Protein AF-A0A834X950-F1 (afdb_monomer_lite)

Organism: NCBI:txid362788

pLDDT: mean 81.48, std 16.52, range [38.91, 96.5]

InterPro domains:
  IPR009617 Seipin [PF06775] (4-156)
  IPR009617 Seipin [PTHR21212] (3-193)

Sequence (195 aa):
MGERIVPARHKVQVTVSLLVPESEYNRNLGIFQVRVDFLSTNGKTIARFSQPYMLRFRSEPIRLALTFLKLAPVITGYISETQTLNVKMRGFIEKENVPTSCLRVTLEQRAEYRSGAGIPEVYDAYLVLESELPFLKRIIWQWKMSIFVWITMVAFIFEVIFVLLCCRPIILPRIRRRGASVNSATTQNNLQAPS

Foldseek 3Di:
DDDFPDDAQFWKKKKKKFKAAPDPQLQPLAKWKKKKFFAFPVRDTPDIDIDIDHDDDDDPVRVVVVCVVCVVCVVVVNDGRIDIDIDMDTDDHHHPPTGGDDMDIDIGADPPDDPPGSGGHTPDMDMDMDGDDPPVVVVCVVCVVVVVVVVVVVVVVVVVVVCCVVCVVPPDDPPPPDDDPDDDDDDDDDDDDDD

Secondary structure (DSSP, 8-state):
----SS-TT-EEEEEEEEEEE--HHHHHT-EEEEEEEEEETTS-EEEEEEEEEE-----HHHHHHHHHHHHHHHHTTS--SEEEEEEEEEEEE--TTS-EEEEEEEEE--TTS-TT-S----SEEEEEEEEEPPHHHHHHHHTHHHHHHHHHHHHHHHHHHHHHHHHHHHHS-----------------------

Radius of gyration: 41.18 Å; chains: 1; bounding box: 102×76×121 Å

Structure (mmCIF, N/CA/C/O backbone):
data_AF-A0A834X950-F1
#
_entry.id   AF-A0A834X950-F1
#
loop_
_atom_site.group_PDB
_atom_site.id
_atom_site.type_symbol
_atom_site.label_atom_id
_atom_site.label_alt_id
_atom_site.label_comp_id
_atom_site.label_asym_id
_atom_site.label_entity_id
_atom_site.label_seq_id
_atom_site.pdbx_PDB_ins_code
_atom_site.Cartn_x
_atom_site.Cartn_y
_atom_site.Cartn_z
_atom_site.occupancy
_atom_site.B_iso_or_equiv
_atom_site.auth_seq_id
_atom_site.auth_comp_id
_atom_site.auth_asym_id
_atom_site.auth_atom_id
_atom_site.pdbx_PDB_model_num
ATOM 1 N N . MET A 1 1 ? 5.897 -24.238 -16.081 1.00 43.03 1 MET A N 1
ATOM 2 C CA . MET A 1 1 ? 6.817 -23.189 -15.592 1.00 43.03 1 MET A CA 1
ATOM 3 C C . MET A 1 1 ? 5.962 -21.993 -15.224 1.00 43.03 1 MET A C 1
ATOM 5 O O . MET A 1 1 ? 5.259 -21.505 -16.095 1.00 43.03 1 MET A O 1
ATOM 9 N N . GLY A 1 2 ? 5.909 -21.625 -13.943 1.00 56.66 2 GLY A N 1
ATOM 10 C CA . GLY A 1 2 ? 5.045 -20.539 -13.472 1.00 56.66 2 GLY A CA 1
ATOM 11 C C . GLY A 1 2 ? 5.523 -19.184 -13.986 1.00 56.66 2 GLY A C 1
ATOM 12 O O . GLY A 1 2 ? 6.725 -18.915 -14.000 1.00 56.66 2 GLY A O 1
ATOM 13 N N . GLU A 1 3 ? 4.582 -18.360 -14.429 1.00 60.81 3 GLU A N 1
ATOM 14 C CA . GLU A 1 3 ? 4.823 -16.994 -14.879 1.00 60.81 3 GLU A CA 1
ATOM 15 C C . GLU A 1 3 ? 5.431 -16.171 -13.732 1.00 60.81 3 GLU A C 1
ATOM 17 O O . GLU A 1 3 ? 4.906 -16.137 -12.617 1.00 60.81 3 GLU A O 1
ATOM 22 N N . ARG A 1 4 ? 6.597 -15.556 -13.965 1.00 66.94 4 ARG A N 1
ATOM 23 C CA . ARG A 1 4 ? 7.236 -14.698 -12.960 1.00 66.94 4 ARG A CA 1
ATOM 24 C C . ARG A 1 4 ? 6.483 -13.370 -12.912 1.00 66.94 4 ARG A C 1
ATOM 26 O O . ARG A 1 4 ? 6.590 -12.582 -13.843 1.00 66.94 4 ARG A O 1
ATOM 33 N N . ILE A 1 5 ? 5.793 -13.109 -11.801 1.00 69.62 5 ILE A N 1
ATOM 34 C CA . ILE A 1 5 ? 5.052 -11.856 -11.557 1.00 69.62 5 ILE A CA 1
ATOM 35 C C . ILE A 1 5 ? 5.995 -10.636 -11.580 1.00 69.62 5 ILE A C 1
ATOM 37 O O . ILE A 1 5 ? 5.603 -9.545 -11.985 1.00 69.62 5 ILE A O 1
ATOM 41 N N . VAL A 1 6 ? 7.261 -10.824 -11.185 1.00 71.88 6 VAL A N 1
ATOM 42 C CA . VAL A 1 6 ? 8.291 -9.778 -11.173 1.00 71.88 6 VAL A CA 1
ATOM 43 C C . VAL A 1 6 ? 9.435 -10.139 -12.127 1.00 71.88 6 VAL A C 1
ATOM 45 O O . VAL A 1 6 ? 10.072 -11.186 -11.956 1.00 71.88 6 VAL A O 1
ATOM 48 N N . PRO A 1 7 ? 9.762 -9.276 -13.106 1.00 73.12 7 PRO A N 1
ATOM 49 C CA . PRO A 1 7 ? 10.936 -9.457 -13.950 1.00 73.12 7 PRO A CA 1
ATOM 50 C C . PRO A 1 7 ? 12.238 -9.375 -13.143 1.00 73.12 7 PRO A C 1
ATOM 52 O O . PRO A 1 7 ? 12.415 -8.497 -12.296 1.00 73.12 7 PRO A O 1
ATOM 55 N N . ALA A 1 8 ? 13.199 -10.247 -13.453 1.00 75.12 8 ALA A N 1
ATOM 56 C CA . ALA A 1 8 ? 14.505 -10.234 -12.797 1.00 75.12 8 ALA A CA 1
ATOM 57 C C . ALA A 1 8 ? 15.222 -8.879 -12.977 1.00 75.12 8 ALA A C 1
ATOM 59 O O . ALA A 1 8 ? 15.073 -8.212 -14.008 1.00 75.12 8 ALA A O 1
ATOM 60 N N . ARG A 1 9 ? 16.023 -8.479 -11.975 1.00 76.06 9 ARG A N 1
ATOM 61 C CA . ARG A 1 9 ? 16.858 -7.257 -11.968 1.00 76.06 9 ARG A CA 1
ATOM 62 C C . ARG A 1 9 ? 16.080 -5.940 -12.052 1.00 76.06 9 ARG A C 1
ATOM 64 O O . ARG A 1 9 ? 16.684 -4.887 -12.246 1.00 76.06 9 ARG A O 1
ATOM 71 N N . HIS A 1 10 ? 14.760 -5.978 -11.894 1.00 77.69 10 HIS A N 1
ATOM 72 C CA . HIS A 1 10 ? 13.956 -4.770 -11.785 1.00 77.69 10 HIS A CA 1
ATOM 73 C C . HIS A 1 10 ? 13.867 -4.332 -10.327 1.00 77.69 10 HIS A C 1
ATOM 75 O O . HIS A 1 10 ? 13.831 -5.146 -9.400 1.00 77.69 10 HIS A O 1
ATOM 81 N N . LYS A 1 11 ? 13.860 -3.013 -10.137 1.00 84.44 11 LYS A N 1
ATOM 82 C CA . LYS A 1 11 ? 13.575 -2.420 -8.840 1.00 84.44 11 LYS A CA 1
ATOM 83 C C . LYS A 1 11 ? 12.068 -2.433 -8.648 1.00 84.44 11 LYS A C 1
ATOM 85 O O . LYS A 1 11 ? 11.322 -2.079 -9.554 1.00 84.44 11 LYS A O 1
ATOM 90 N N . VAL A 1 12 ? 11.631 -2.853 -7.477 1.00 86.44 12 VAL A N 1
ATOM 91 C CA . VAL A 1 12 ? 10.221 -3.016 -7.154 1.00 86.44 12 VAL A CA 1
ATOM 92 C C . VAL A 1 12 ? 9.868 -2.098 -5.996 1.00 86.44 12 VAL A C 1
ATOM 94 O O . VAL A 1 12 ? 10.632 -1.933 -5.037 1.00 86.44 12 VAL A O 1
ATOM 97 N N . GLN A 1 13 ? 8.702 -1.480 -6.112 1.00 89.50 13 GLN A N 1
ATOM 98 C CA . GLN A 1 13 ? 8.048 -0.715 -5.072 1.00 89.50 13 GLN A CA 1
ATOM 99 C C . GLN A 1 13 ? 6.797 -1.476 -4.632 1.00 89.50 13 GLN A C 1
ATOM 101 O O . GLN A 1 13 ? 5.981 -1.884 -5.455 1.00 89.50 13 GLN A O 1
ATOM 106 N N . VAL A 1 14 ? 6.643 -1.650 -3.322 1.00 91.62 14 VAL A N 1
ATOM 107 C CA . VAL A 1 14 ? 5.444 -2.240 -2.719 1.00 91.62 14 VAL A CA 1
ATOM 108 C C . VAL A 1 14 ? 4.663 -1.137 -2.036 1.00 91.62 14 VAL A C 1
ATOM 110 O O . VAL A 1 14 ? 5.227 -0.354 -1.271 1.00 91.62 14 VAL A O 1
ATOM 113 N N . THR A 1 15 ? 3.361 -1.091 -2.279 1.00 94.75 15 THR A N 1
ATOM 114 C CA . THR A 1 15 ? 2.439 -0.250 -1.520 1.00 94.75 15 THR A CA 1
ATOM 115 C C . THR A 1 15 ? 1.432 -1.143 -0.814 1.00 94.75 15 THR A C 1
ATOM 117 O O . THR A 1 15 ? 0.707 -1.887 -1.466 1.00 94.75 15 THR A O 1
ATOM 120 N N . VAL A 1 16 ? 1.399 -1.077 0.515 1.00 95.62 16 VAL A N 1
ATOM 121 C CA . VAL A 1 16 ? 0.371 -1.728 1.334 1.00 95.62 16 VAL A CA 1
ATOM 122 C C . VAL A 1 16 ? -0.695 -0.689 1.655 1.00 95.62 16 VAL A C 1
ATOM 124 O O . VAL A 1 16 ? -0.392 0.335 2.269 1.00 95.62 16 VAL A O 1
ATOM 127 N N . SER A 1 17 ? -1.925 -0.945 1.232 1.00 96.50 17 SER A N 1
ATOM 128 C CA . SER A 1 17 ? -3.084 -0.084 1.439 1.00 96.50 17 SER A CA 1
ATOM 129 C C . SER A 1 17 ? -4.034 -0.752 2.424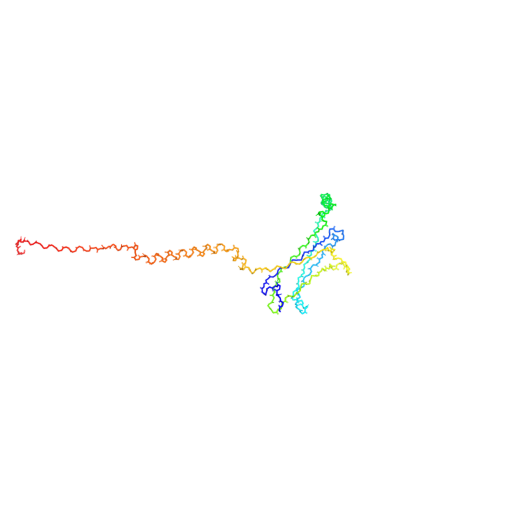 1.00 96.50 17 SER A C 1
ATOM 131 O O . SER A 1 17 ? -4.611 -1.786 2.111 1.00 96.50 17 SER A O 1
ATOM 133 N N . LEU A 1 18 ? -4.198 -0.174 3.610 1.00 95.69 18 LEU A N 1
ATOM 134 C CA . LEU A 1 18 ? -5.090 -0.685 4.653 1.00 95.69 18 LEU A CA 1
ATOM 135 C C . LEU A 1 18 ? -6.315 0.221 4.749 1.00 95.69 18 LEU A C 1
ATOM 137 O O . LEU A 1 18 ? -6.176 1.422 4.983 1.00 95.69 18 LEU A O 1
ATOM 141 N N . LEU A 1 19 ? -7.505 -0.339 4.573 1.00 95.94 19 LEU A N 1
ATOM 142 C CA . LEU A 1 19 ? -8.768 0.337 4.829 1.00 95.94 19 LEU A CA 1
ATOM 143 C C . LEU A 1 19 ? -9.153 0.101 6.289 1.00 95.94 19 LEU A C 1
ATOM 145 O O . LEU A 1 19 ? -9.492 -1.016 6.673 1.00 95.94 19 LEU A O 1
ATOM 149 N N . VAL A 1 20 ? -9.098 1.150 7.101 1.00 95.56 20 VAL A N 1
ATOM 150 C CA . VAL A 1 20 ? -9.377 1.086 8.539 1.00 95.56 20 VAL A CA 1
ATOM 151 C C . VAL A 1 20 ? -10.618 1.913 8.882 1.00 95.56 20 VAL A C 1
ATOM 153 O O . VAL A 1 20 ? -10.791 2.999 8.320 1.00 95.56 20 VAL A O 1
ATOM 156 N N . PRO A 1 21 ? -11.497 1.458 9.789 1.00 94.62 21 PRO A N 1
ATOM 157 C CA . PRO A 1 21 ? -12.537 2.314 10.338 1.00 94.62 21 PRO A CA 1
ATOM 158 C C . PRO A 1 21 ? -11.934 3.439 11.174 1.00 94.62 21 PRO A C 1
ATOM 160 O O . PRO A 1 21 ? -10.935 3.251 11.876 1.00 94.62 21 PRO A O 1
ATOM 163 N N . GLU A 1 22 ? -12.587 4.600 11.169 1.00 91.25 22 GLU A N 1
ATOM 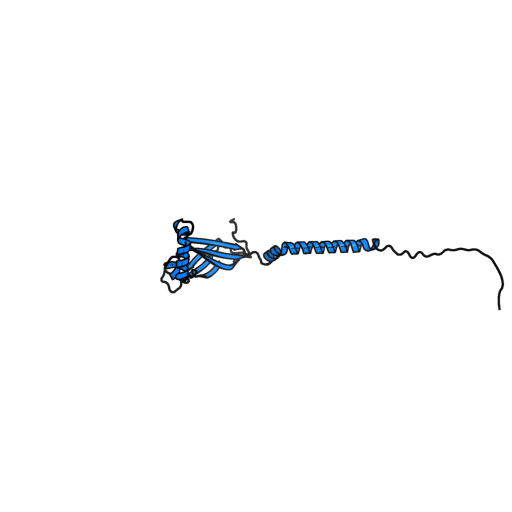164 C CA . GLU A 1 22 ? -12.305 5.664 12.133 1.00 91.25 22 GLU A CA 1
ATOM 165 C C . GLU A 1 22 ? -12.953 5.336 13.500 1.00 91.25 22 GLU A C 1
ATOM 167 O O . GLU A 1 22 ? -13.696 6.155 14.031 1.00 91.25 22 GLU A O 1
ATOM 172 N N . SER A 1 23 ? -12.695 4.156 14.080 1.00 91.44 23 SER A N 1
ATOM 173 C CA . SER A 1 23 ? -13.206 3.736 15.401 1.00 91.44 23 SER A CA 1
ATOM 174 C C . SER A 1 23 ? -12.441 4.396 16.557 1.00 91.44 23 SER A C 1
ATOM 176 O O . SER A 1 23 ? -11.306 4.846 16.391 1.00 91.44 23 SER A O 1
ATOM 178 N N . GLU A 1 24 ? -13.039 4.467 17.752 1.00 90.94 24 GLU A N 1
ATOM 179 C CA . GLU A 1 24 ? -12.359 5.000 18.945 1.00 90.94 24 GLU A CA 1
ATOM 180 C C . GLU A 1 24 ? -11.088 4.205 19.280 1.00 90.94 24 GLU A C 1
ATOM 182 O O . GLU A 1 24 ? -10.042 4.792 19.558 1.00 90.94 24 GLU A O 1
ATOM 187 N N . TYR A 1 25 ? -11.150 2.878 19.141 1.00 90.88 25 TYR A N 1
ATOM 188 C CA . TYR A 1 25 ? -10.000 1.995 19.307 1.00 90.88 25 TYR A CA 1
ATOM 189 C C . TYR A 1 25 ? -8.857 2.363 18.352 1.00 90.88 25 TYR A C 1
ATOM 191 O O . TYR A 1 25 ? -7.744 2.651 18.793 1.00 90.88 25 TYR A O 1
ATOM 199 N N . ASN A 1 26 ? -9.142 2.446 17.049 1.00 91.62 26 ASN A N 1
ATOM 200 C CA . ASN A 1 26 ? -8.145 2.776 16.033 1.00 91.62 26 ASN A CA 1
ATOM 201 C C . ASN A 1 26 ? -7.545 4.173 16.209 1.00 91.62 26 ASN A C 1
ATOM 203 O O . ASN A 1 26 ? -6.358 4.382 15.953 1.00 91.62 26 ASN A O 1
ATOM 207 N N . ARG A 1 27 ? -8.352 5.136 16.663 1.00 89.31 27 ARG A N 1
ATOM 208 C CA . ARG A 1 27 ? -7.890 6.498 16.965 1.00 89.31 27 ARG A CA 1
ATOM 209 C C . ARG A 1 27 ? -6.900 6.511 18.130 1.00 89.31 27 ARG A C 1
ATOM 211 O O . ARG A 1 27 ? -5.904 7.229 18.063 1.00 89.31 27 ARG A O 1
ATOM 218 N N . ASN A 1 28 ? -7.149 5.697 19.155 1.00 88.69 28 ASN A N 1
ATOM 219 C CA . ASN A 1 28 ? -6.330 5.622 20.366 1.00 88.69 28 ASN A CA 1
ATOM 220 C C . ASN A 1 28 ? -5.137 4.657 20.244 1.00 88.69 28 ASN A C 1
ATOM 222 O O . ASN A 1 28 ? -4.293 4.613 21.136 1.00 88.69 28 ASN A O 1
ATOM 226 N N . LEU A 1 29 ? -5.040 3.906 19.143 1.00 88.38 29 LEU A N 1
ATOM 227 C CA . LEU A 1 29 ? -3.994 2.906 18.912 1.00 88.38 29 LEU A CA 1
ATOM 228 C C . LEU A 1 29 ? -2.588 3.510 18.746 1.00 88.38 29 LEU A C 1
ATOM 230 O O . LEU A 1 29 ? -1.583 2.866 19.038 1.00 88.38 29 LEU A O 1
ATOM 234 N N . GLY A 1 30 ? -2.507 4.747 18.247 1.00 87.62 30 GLY A N 1
ATOM 235 C CA . GL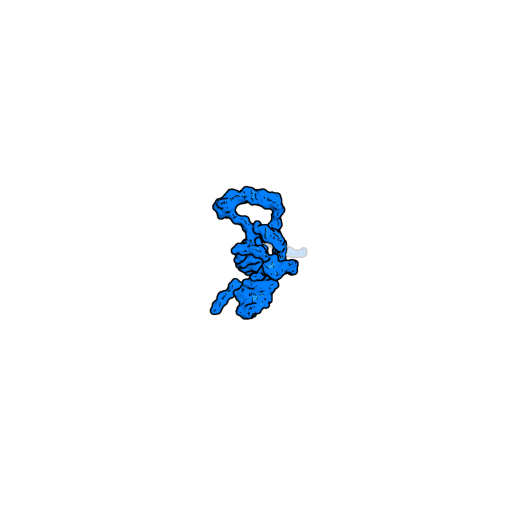Y A 1 30 ? -1.237 5.422 17.996 1.00 87.62 30 GLY A CA 1
ATOM 236 C C . GLY A 1 30 ? -0.449 4.821 16.825 1.00 87.62 30 GLY A C 1
ATOM 237 O O . GLY A 1 30 ? -0.983 4.626 15.730 1.00 87.62 30 GLY A O 1
ATOM 238 N N . ILE A 1 31 ? 0.852 4.602 17.037 1.00 90.06 31 ILE A N 1
ATOM 239 C CA . ILE A 1 31 ? 1.778 4.085 16.020 1.00 90.06 31 ILE A CA 1
ATOM 240 C C . ILE A 1 31 ? 1.764 2.556 16.046 1.00 90.06 31 ILE A C 1
ATOM 242 O O . ILE A 1 31 ? 2.033 1.948 17.080 1.00 90.06 31 ILE A O 1
ATOM 246 N N . PHE A 1 32 ? 1.563 1.949 14.883 1.00 91.62 32 PHE A N 1
ATOM 247 C CA . PHE A 1 32 ? 1.756 0.521 14.643 1.00 91.62 32 PHE A CA 1
ATOM 248 C C . PHE A 1 32 ? 2.803 0.324 13.544 1.00 91.62 32 PHE A C 1
ATOM 250 O O . PHE A 1 32 ? 3.132 1.248 12.799 1.00 91.62 32 PHE A O 1
ATOM 257 N N . GLN A 1 33 ? 3.369 -0.870 13.439 1.00 92.88 33 GLN A N 1
ATOM 258 C CA . GLN A 1 33 ? 4.427 -1.158 12.480 1.00 92.88 33 GLN A CA 1
ATOM 259 C C . GLN A 1 33 ? 3.906 -2.076 11.377 1.00 92.88 33 GLN A C 1
ATOM 261 O O . GLN A 1 33 ? 3.306 -3.110 11.644 1.00 92.88 33 GLN A O 1
ATOM 266 N N . VAL A 1 34 ? 4.136 -1.709 10.118 1.00 94.31 34 VAL A N 1
ATOM 267 C CA . VAL A 1 34 ? 3.794 -2.550 8.967 1.00 94.31 34 VAL A CA 1
ATOM 268 C C . VAL A 1 34 ? 5.072 -3.182 8.450 1.00 94.31 34 VAL A C 1
ATOM 270 O O . VAL A 1 34 ? 5.985 -2.479 8.014 1.00 94.31 34 VAL A O 1
ATOM 273 N N . ARG A 1 35 ? 5.134 -4.512 8.493 1.00 93.94 35 ARG A N 1
ATOM 274 C CA . ARG A 1 35 ? 6.245 -5.312 7.982 1.00 93.94 35 ARG A CA 1
ATOM 275 C C . ARG A 1 35 ? 5.827 -6.041 6.712 1.00 93.94 35 ARG A C 1
ATOM 277 O O . ARG A 1 35 ? 4.752 -6.626 6.656 1.00 93.94 35 ARG A O 1
ATOM 284 N N . VAL A 1 36 ? 6.696 -6.044 5.710 1.00 94.19 36 VAL A N 1
ATOM 285 C CA . VAL A 1 36 ? 6.543 -6.811 4.471 1.00 94.19 36 VAL A CA 1
ATOM 286 C C . VAL A 1 36 ? 7.772 -7.692 4.284 1.00 94.19 36 VAL A C 1
ATOM 288 O O . VAL A 1 36 ? 8.892 -7.198 4.143 1.00 94.19 36 VAL A O 1
ATOM 291 N N . ASP A 1 37 ? 7.552 -9.001 4.271 1.00 93.31 37 ASP A N 1
ATOM 292 C CA . ASP A 1 37 ? 8.566 -10.018 4.021 1.00 93.31 37 ASP A CA 1
ATOM 293 C C . ASP A 1 37 ? 8.404 -10.578 2.600 1.00 93.31 37 ASP A C 1
ATOM 295 O O . ASP A 1 37 ? 7.347 -11.090 2.230 1.00 93.31 37 ASP A O 1
ATOM 299 N N . PHE A 1 38 ? 9.480 -10.532 1.819 1.00 90.75 38 PHE A N 1
ATOM 300 C CA . PHE A 1 38 ? 9.572 -11.153 0.500 1.00 90.75 38 PHE A CA 1
ATOM 301 C C . PHE A 1 38 ? 9.999 -12.605 0.671 1.00 90.75 38 PHE A C 1
ATOM 303 O O . PHE A 1 38 ? 11.090 -12.868 1.180 1.00 90.75 38 PHE A O 1
ATOM 310 N N . LEU A 1 39 ? 9.154 -13.551 0.270 1.00 91.00 39 LEU A N 1
ATOM 311 C CA . LEU A 1 39 ? 9.385 -14.979 0.457 1.00 91.00 39 LEU A CA 1
ATOM 312 C C . LEU A 1 39 ? 9.744 -15.655 -0.868 1.00 91.00 39 LEU A C 1
ATOM 314 O O . LEU A 1 39 ? 9.046 -15.526 -1.878 1.00 91.00 39 LEU A O 1
ATOM 318 N N . SER A 1 40 ? 10.826 -16.428 -0.843 1.00 88.81 40 SER A N 1
ATOM 319 C CA . SER A 1 40 ? 11.189 -17.347 -1.923 1.00 88.81 40 SER A CA 1
ATOM 320 C C . SER A 1 40 ? 10.212 -18.524 -1.993 1.00 88.81 40 SER A C 1
ATOM 322 O O . SER A 1 40 ? 9.482 -18.776 -1.036 1.00 88.81 40 SER A O 1
ATOM 324 N N . THR A 1 41 ? 10.248 -19.288 -3.086 1.00 86.25 41 THR A N 1
ATOM 325 C CA . THR A 1 41 ? 9.471 -20.528 -3.269 1.00 86.25 41 THR A CA 1
ATOM 326 C C . THR A 1 41 ? 9.645 -21.517 -2.115 1.00 86.25 41 THR A C 1
ATOM 328 O O . THR A 1 41 ? 8.733 -22.268 -1.799 1.00 86.25 41 THR A O 1
ATOM 331 N N . ASN A 1 42 ? 10.802 -21.482 -1.449 1.00 84.94 42 ASN A N 1
ATOM 332 C CA . ASN A 1 42 ? 11.128 -22.354 -0.320 1.00 84.94 42 ASN A CA 1
ATOM 333 C C . ASN A 1 42 ? 10.665 -21.776 1.035 1.00 84.94 42 ASN A C 1
ATOM 335 O O . ASN A 1 42 ? 11.099 -22.246 2.082 1.00 84.94 42 ASN A O 1
ATOM 339 N N . GLY A 1 43 ? 9.886 -20.688 1.042 1.00 84.44 43 GLY A N 1
ATOM 340 C CA . GLY A 1 43 ? 9.430 -19.994 2.254 1.00 84.44 43 GLY A CA 1
ATOM 341 C C . GLY A 1 43 ? 10.503 -19.160 2.967 1.00 84.44 43 GLY A C 1
ATOM 342 O O . GLY A 1 43 ? 10.223 -18.515 3.976 1.00 84.44 43 GLY A O 1
ATOM 343 N N . LYS A 1 44 ? 11.738 -19.129 2.449 1.00 89.50 44 LYS A N 1
ATOM 344 C CA . LYS A 1 44 ? 12.836 -18.335 3.015 1.00 89.50 44 LYS A CA 1
ATOM 345 C C . LYS A 1 44 ? 12.632 -16.847 2.729 1.00 89.50 44 LYS A C 1
ATOM 347 O O . LYS A 1 44 ? 12.409 -16.460 1.583 1.00 89.50 44 LYS A O 1
ATOM 352 N N . THR A 1 45 ? 12.781 -16.014 3.756 1.00 89.81 45 THR A N 1
ATOM 353 C CA . THR A 1 45 ? 12.746 -14.553 3.617 1.00 89.81 45 THR A CA 1
ATOM 354 C C . THR A 1 45 ? 13.978 -14.055 2.856 1.00 89.81 45 THR A C 1
ATOM 356 O O . THR A 1 45 ? 15.111 -14.260 3.290 1.00 89.81 45 THR A O 1
ATOM 359 N N . ILE A 1 46 ? 13.750 -13.421 1.708 1.00 89.56 46 ILE A N 1
ATOM 360 C CA . ILE A 1 46 ? 14.767 -12.823 0.832 1.00 89.56 46 ILE A CA 1
ATOM 361 C C . ILE A 1 46 ? 15.078 -11.401 1.294 1.00 89.56 46 ILE A C 1
ATOM 363 O O . ILE A 1 46 ? 16.239 -11.008 1.393 1.00 89.56 46 ILE A O 1
ATOM 367 N N . ALA A 1 47 ? 14.025 -10.635 1.569 1.00 88.44 47 ALA A N 1
ATOM 368 C CA . ALA A 1 47 ? 14.104 -9.270 2.053 1.00 88.44 47 ALA A CA 1
ATOM 369 C C . ALA A 1 47 ? 12.968 -8.992 3.028 1.00 88.44 47 ALA A C 1
ATOM 371 O O . ALA A 1 47 ? 11.906 -9.612 2.970 1.00 88.44 47 ALA A O 1
ATOM 372 N N . ARG A 1 48 ? 13.217 -8.035 3.913 1.00 90.75 48 ARG A N 1
ATOM 373 C CA . ARG A 1 48 ? 12.274 -7.566 4.914 1.00 90.75 48 ARG A CA 1
ATOM 374 C C . ARG A 1 48 ? 12.274 -6.051 4.890 1.00 90.75 48 ARG A C 1
ATOM 376 O O . ARG A 1 48 ? 13.333 -5.435 4.972 1.00 90.75 48 ARG A O 1
ATOM 383 N N . PHE A 1 49 ? 11.086 -5.477 4.827 1.00 91.69 49 PHE A N 1
ATOM 384 C CA . PHE A 1 49 ? 10.861 -4.051 4.987 1.00 91.69 49 PHE A CA 1
ATOM 385 C C . PHE A 1 49 ? 9.937 -3.850 6.168 1.00 91.69 49 PHE A C 1
ATOM 387 O O . PHE A 1 49 ? 9.009 -4.626 6.374 1.00 91.69 49 PHE A O 1
ATOM 394 N N . SER A 1 50 ? 10.215 -2.831 6.964 1.00 91.31 50 SER A N 1
ATOM 395 C CA . SER A 1 50 ? 9.377 -2.483 8.097 1.00 91.31 50 SER A CA 1
ATOM 396 C C . SER A 1 50 ? 9.292 -0.976 8.203 1.00 91.31 50 SER A C 1
ATOM 398 O O . SER A 1 50 ? 10.317 -0.298 8.116 1.00 91.31 50 SER A O 1
ATOM 400 N N . GLN A 1 51 ? 8.079 -0.457 8.358 1.00 91.94 51 GLN A N 1
ATOM 401 C CA . GLN A 1 51 ? 7.851 0.972 8.489 1.00 91.94 51 GLN A CA 1
ATOM 402 C C . GLN A 1 51 ? 6.773 1.251 9.541 1.00 91.94 51 GLN A C 1
ATOM 404 O O . GLN A 1 51 ? 5.690 0.663 9.469 1.00 91.94 51 GLN A O 1
ATOM 409 N N . PRO A 1 52 ? 7.039 2.147 10.510 1.00 92.31 52 PRO A N 1
ATOM 410 C CA . PRO A 1 52 ? 6.006 2.610 11.421 1.00 92.31 52 PRO A CA 1
ATOM 411 C C . PRO A 1 52 ? 4.987 3.468 10.664 1.00 92.31 52 PRO A C 1
ATOM 413 O O . PRO A 1 52 ? 5.347 4.275 9.801 1.00 92.31 52 PRO A O 1
ATOM 416 N N . TYR A 1 53 ? 3.715 3.306 11.002 1.00 91.69 53 TYR A N 1
ATOM 417 C CA . TYR A 1 53 ? 2.613 4.087 10.467 1.00 91.69 53 TYR A CA 1
ATOM 418 C C . TYR A 1 53 ? 1.631 4.451 11.581 1.00 91.69 53 TYR A C 1
ATOM 420 O O . TYR A 1 53 ? 1.564 3.799 12.619 1.00 91.69 53 TYR A O 1
ATOM 428 N N . MET A 1 54 ? 0.880 5.524 11.370 1.00 91.06 54 MET A N 1
ATOM 429 C CA . MET A 1 54 ? -0.103 6.029 12.323 1.00 91.06 54 MET A CA 1
ATOM 430 C C . MET A 1 54 ? -1.346 6.459 11.554 1.00 91.06 54 MET A C 1
ATOM 432 O O . MET A 1 54 ? -1.242 6.950 10.424 1.00 91.06 54 MET A O 1
ATOM 436 N N . LEU A 1 55 ? -2.521 6.293 12.162 1.00 91.31 55 LEU A N 1
ATOM 437 C CA . LEU A 1 55 ? -3.747 6.866 11.614 1.00 91.31 55 LEU A CA 1
ATOM 438 C C . LEU A 1 55 ? -3.619 8.387 11.491 1.00 91.31 55 LEU A C 1
ATOM 440 O O . LEU A 1 55 ? -2.868 9.042 12.219 1.00 91.31 55 LEU A O 1
ATOM 444 N N . ARG A 1 56 ? -4.362 8.979 10.551 1.00 91.88 56 ARG A N 1
ATOM 445 C CA . ARG A 1 56 ? -4.305 10.435 10.385 1.00 91.88 56 ARG A CA 1
ATOM 446 C C . ARG A 1 56 ? -5.059 11.057 11.546 1.00 91.88 56 ARG A C 1
ATOM 448 O O . ARG A 1 56 ? -6.282 10.987 11.602 1.00 91.88 56 ARG A O 1
ATOM 455 N N . PHE A 1 57 ? -4.323 11.707 12.435 1.00 90.81 57 PHE A N 1
ATOM 456 C CA . PHE A 1 57 ? -4.931 12.443 13.528 1.00 90.81 57 PHE A CA 1
ATOM 457 C C . PHE A 1 57 ? -5.837 13.562 12.992 1.00 90.81 57 PHE A C 1
ATOM 459 O O . PHE A 1 57 ? -5.436 14.352 12.131 1.00 90.81 57 PHE A O 1
ATOM 466 N N . ARG A 1 58 ? -7.057 13.627 13.525 1.00 90.81 58 ARG A N 1
ATOM 467 C CA . ARG A 1 58 ? -7.994 14.739 13.361 1.00 90.81 58 ARG A CA 1
ATOM 468 C C . ARG A 1 58 ? -8.415 15.197 14.748 1.00 90.81 58 ARG A C 1
ATOM 470 O O . ARG A 1 58 ? -8.720 14.363 15.597 1.00 90.81 58 ARG A O 1
ATOM 477 N N . SER A 1 59 ? -8.443 16.508 14.965 1.00 93.12 59 SER A N 1
ATOM 478 C CA . SER A 1 59 ? -8.900 17.064 16.235 1.00 93.12 59 SER A CA 1
ATOM 479 C C . SER A 1 59 ? -10.407 16.870 16.414 1.00 93.12 59 SER A C 1
ATOM 481 O O . SER A 1 59 ? -11.157 16.807 15.439 1.00 93.12 59 SER A O 1
ATOM 483 N N . GLU A 1 60 ? -10.843 16.814 17.672 1.00 92.69 60 GLU A N 1
ATOM 484 C CA . GLU A 1 60 ? -12.254 16.724 18.071 1.00 92.69 60 GLU A CA 1
ATOM 485 C C . GLU A 1 60 ? -13.185 17.702 17.327 1.00 92.69 60 GLU A C 1
ATOM 487 O O . GLU A 1 60 ? -14.121 17.237 16.675 1.00 92.69 60 GLU A O 1
ATOM 492 N N . PRO A 1 61 ? -12.937 19.030 17.310 1.00 95.19 61 PRO A N 1
ATOM 493 C CA . PRO A 1 61 ? -13.844 19.965 16.640 1.00 95.19 61 PRO A CA 1
ATOM 494 C C . PRO A 1 61 ? -13.916 19.745 15.124 1.00 95.19 61 PRO A C 1
ATOM 496 O O . PRO A 1 61 ? -14.997 19.807 14.541 1.00 95.19 61 PRO A O 1
ATOM 499 N N . ILE A 1 62 ? -12.784 19.435 14.477 1.00 94.38 62 ILE A N 1
ATOM 500 C CA . ILE A 1 62 ? -12.747 19.134 13.037 1.00 94.38 62 ILE A CA 1
ATOM 501 C C . ILE A 1 62 ? -13.540 17.861 12.749 1.00 94.38 62 ILE A C 1
ATOM 503 O O . ILE A 1 62 ? -14.242 17.775 11.744 1.00 94.38 62 ILE A O 1
ATOM 507 N N . ARG A 1 63 ? -13.437 16.867 13.631 1.00 91.81 63 ARG A N 1
ATOM 508 C CA . ARG A 1 63 ? -14.158 15.610 13.492 1.00 91.81 63 ARG A CA 1
ATOM 509 C C . ARG A 1 63 ? -15.662 15.821 13.594 1.00 91.81 63 ARG A C 1
ATOM 511 O O . ARG A 1 63 ? -16.369 15.358 12.712 1.00 91.81 63 ARG A O 1
ATOM 518 N N . LEU A 1 64 ? -16.129 16.571 14.591 1.00 93.88 64 LEU A N 1
ATOM 519 C CA . LEU A 1 64 ? -17.551 16.892 14.738 1.00 93.88 64 LEU A CA 1
ATOM 520 C C . LEU A 1 64 ? -18.090 17.645 13.516 1.00 93.88 64 LEU A C 1
ATOM 522 O O . LEU A 1 64 ? -19.146 17.288 12.998 1.00 93.88 64 LEU A O 1
ATOM 526 N N . ALA A 1 65 ? -17.336 18.620 13.000 1.00 95.50 65 ALA A N 1
ATOM 527 C CA . ALA A 1 65 ? -17.707 19.336 11.782 1.00 95.50 65 ALA A CA 1
ATOM 528 C C . ALA A 1 65 ? -17.791 18.404 10.556 1.00 95.50 65 ALA A C 1
ATOM 530 O O . ALA A 1 65 ? -18.736 18.494 9.772 1.00 95.50 65 ALA A O 1
ATOM 531 N N . LEU A 1 66 ? -16.836 17.479 10.398 1.00 92.69 66 LEU A N 1
ATOM 532 C CA . LEU A 1 66 ? -16.845 16.494 9.312 1.00 92.69 66 LEU A CA 1
ATOM 533 C C . LEU A 1 66 ? -17.982 15.482 9.449 1.00 92.69 66 LEU A C 1
ATOM 535 O O . LEU A 1 66 ? -18.611 15.169 8.445 1.00 92.69 66 LEU A O 1
ATOM 539 N N . THR A 1 67 ? -18.255 14.978 10.653 1.00 92.50 67 THR A N 1
ATOM 540 C CA . THR A 1 67 ? -19.374 14.063 10.915 1.00 92.50 67 THR A CA 1
ATOM 541 C C . THR A 1 67 ? -20.704 14.753 10.627 1.00 92.50 67 THR A C 1
ATOM 543 O O . THR A 1 67 ? -21.554 14.168 9.964 1.00 92.50 67 THR A O 1
ATOM 546 N N . PHE A 1 68 ? -20.862 16.023 11.016 1.00 94.00 68 PHE A N 1
ATOM 547 C CA . PHE A 1 68 ? -22.051 16.808 10.681 1.00 94.00 68 PHE A CA 1
ATOM 548 C C . PHE A 1 68 ? -22.221 16.971 9.163 1.00 94.00 68 PHE A C 1
ATOM 550 O O . PHE A 1 68 ? -23.293 16.702 8.628 1.00 94.00 68 PHE A O 1
ATOM 557 N N . LEU A 1 69 ? -21.149 17.330 8.447 1.00 93.12 69 LEU A N 1
ATOM 558 C CA . LEU A 1 69 ? -21.180 17.468 6.987 1.00 93.12 69 LEU A CA 1
ATOM 559 C C . LEU A 1 69 ? -21.445 16.131 6.273 1.00 93.12 69 LEU A C 1
ATOM 561 O O . LEU A 1 69 ? -22.089 16.098 5.225 1.00 93.12 69 LEU A O 1
ATOM 565 N N . LYS A 1 70 ? -20.953 15.023 6.834 1.00 91.94 70 LYS A N 1
ATOM 566 C CA . LYS A 1 70 ? -21.114 13.671 6.288 1.00 91.94 70 LYS A CA 1
ATOM 567 C C . LYS A 1 70 ? -22.402 12.976 6.733 1.00 91.94 70 LYS A C 1
ATOM 569 O O . LYS A 1 70 ? -22.672 11.886 6.245 1.00 91.94 70 LYS A O 1
ATO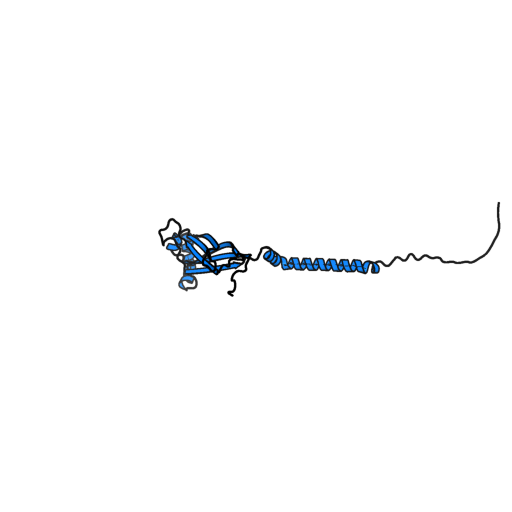M 574 N N . LEU A 1 71 ? -23.224 13.587 7.585 1.00 93.38 71 LEU A N 1
ATOM 575 C CA . LEU A 1 71 ? -24.404 12.941 8.164 1.00 93.38 71 LEU A CA 1
ATOM 576 C C . LEU A 1 71 ? -25.372 12.413 7.093 1.00 93.38 71 LEU A C 1
ATOM 578 O O . LEU A 1 71 ? -25.703 11.230 7.078 1.00 93.38 71 LEU A O 1
ATOM 582 N N . ALA A 1 72 ? -25.779 13.275 6.157 1.00 93.00 72 ALA A N 1
ATOM 583 C CA . ALA A 1 72 ? -26.688 12.901 5.074 1.00 93.00 72 ALA A CA 1
ATOM 584 C C . ALA A 1 72 ? -26.127 11.786 4.158 1.00 93.00 72 ALA A C 1
ATOM 586 O O . ALA A 1 72 ? -26.823 10.784 3.963 1.00 93.00 72 ALA A O 1
ATOM 587 N N . PRO A 1 73 ? -24.892 11.881 3.614 1.00 93.94 73 PRO A N 1
ATOM 588 C CA . PRO A 1 73 ? -24.342 10.821 2.764 1.00 93.94 73 PRO A CA 1
ATOM 589 C C . PRO A 1 73 ? -24.007 9.520 3.515 1.00 93.94 73 PRO A C 1
ATOM 591 O O . PRO A 1 73 ? -23.989 8.459 2.895 1.00 93.94 73 PRO A O 1
ATOM 594 N N . VAL A 1 74 ? -23.763 9.571 4.829 1.00 92.56 74 VAL A N 1
ATOM 595 C CA . VAL A 1 74 ? -23.529 8.371 5.653 1.00 92.56 74 VAL A CA 1
ATOM 596 C C . VAL A 1 74 ? -24.833 7.617 5.911 1.00 92.56 74 VAL A C 1
ATOM 598 O O . VAL A 1 74 ? -24.882 6.410 5.695 1.00 92.56 74 VAL A O 1
ATOM 601 N N . ILE A 1 75 ? -25.913 8.311 6.293 1.00 93.00 75 ILE A N 1
ATOM 602 C CA . ILE A 1 75 ? -27.229 7.680 6.531 1.00 93.00 75 ILE A CA 1
ATOM 603 C C . ILE A 1 75 ? -27.772 7.035 5.252 1.00 93.00 75 ILE A C 1
ATOM 605 O O . ILE A 1 75 ? -28.374 5.966 5.289 1.00 93.00 75 ILE A O 1
ATOM 609 N N . THR A 1 76 ? -27.543 7.681 4.110 1.00 92.94 76 THR A N 1
ATOM 610 C CA . THR A 1 76 ? -27.958 7.171 2.796 1.00 92.94 76 THR A CA 1
ATOM 611 C C . THR A 1 76 ? -27.047 6.060 2.257 1.00 92.94 76 THR A C 1
ATOM 613 O O . THR A 1 76 ? -27.340 5.505 1.203 1.00 92.94 76 THR A O 1
ATOM 616 N N . GLY A 1 77 ? -25.962 5.713 2.962 1.00 91.12 77 GLY A N 1
ATOM 617 C CA . GLY A 1 77 ? -25.052 4.622 2.599 1.00 91.12 77 GLY A CA 1
ATOM 618 C C . GLY A 1 77 ? -24.074 4.936 1.462 1.00 91.12 77 GLY A C 1
ATOM 619 O O . GLY A 1 77 ? -23.369 4.040 1.009 1.00 91.12 77 GLY A O 1
ATOM 620 N N . TYR A 1 78 ? -23.996 6.188 0.999 1.00 90.56 78 TYR A N 1
ATOM 621 C CA . TYR A 1 78 ? -23.069 6.589 -0.066 1.00 90.56 78 TYR A CA 1
ATOM 622 C C . TYR A 1 78 ? -21.620 6.707 0.415 1.00 90.56 78 TYR A C 1
ATOM 624 O O . TYR A 1 78 ? -20.694 6.517 -0.372 1.00 90.56 78 TYR A O 1
ATOM 632 N N . ILE A 1 79 ? -21.406 7.072 1.684 1.00 92.06 79 ILE A N 1
ATOM 633 C CA . ILE A 1 79 ? -20.074 7.297 2.258 1.00 92.06 79 ILE A CA 1
ATOM 634 C C . ILE A 1 79 ? -19.940 6.534 3.577 1.00 92.06 79 ILE A C 1
ATOM 636 O O . ILE A 1 79 ? -20.830 6.584 4.419 1.00 92.06 79 ILE A O 1
ATOM 640 N N . SER A 1 80 ? -18.790 5.892 3.790 1.00 89.38 80 SER A N 1
ATOM 641 C CA . SER A 1 80 ? -18.409 5.256 5.055 1.00 89.38 80 SER A CA 1
ATOM 642 C C . SER A 1 80 ? -17.373 6.080 5.829 1.00 89.38 80 SER A C 1
ATOM 644 O O . SER A 1 80 ? -16.531 6.775 5.251 1.00 89.38 80 SER A O 1
ATOM 646 N N . GLU A 1 81 ? -17.389 5.978 7.160 1.00 90.81 81 GLU A N 1
ATOM 647 C CA . GLU A 1 81 ? -16.393 6.596 8.050 1.00 90.81 81 GLU A CA 1
ATOM 648 C C . GLU A 1 81 ? -15.100 5.765 8.117 1.00 90.81 81 GLU A C 1
ATOM 650 O O . GLU A 1 81 ? -14.702 5.226 9.151 1.00 90.81 81 GLU A O 1
ATOM 655 N N . THR A 1 82 ? -14.449 5.634 6.966 1.00 92.69 82 THR A N 1
ATOM 656 C CA . THR A 1 82 ? -13.236 4.834 6.781 1.00 92.69 82 THR A CA 1
ATOM 657 C C . THR A 1 82 ? -12.066 5.692 6.328 1.00 92.69 82 THR A C 1
ATOM 659 O O . THR A 1 82 ? -12.229 6.673 5.599 1.00 92.69 82 THR A O 1
ATOM 662 N N . GLN A 1 83 ? -10.864 5.270 6.701 1.00 93.25 83 GLN A N 1
ATOM 663 C CA . GLN A 1 83 ? -9.611 5.869 6.283 1.00 93.25 83 GLN A CA 1
ATOM 664 C C . GLN A 1 83 ? -8.754 4.844 5.530 1.00 93.25 83 GLN A C 1
ATOM 666 O O . GLN A 1 83 ? -8.567 3.721 5.984 1.00 93.25 83 GLN A O 1
ATOM 671 N N . THR A 1 84 ? -8.165 5.249 4.403 1.00 94.75 84 THR A N 1
ATOM 672 C CA . THR A 1 84 ? -7.170 4.437 3.687 1.00 94.75 84 THR A CA 1
ATOM 673 C C . THR A 1 84 ? -5.752 4.848 4.088 1.00 94.75 84 THR A C 1
ATOM 675 O O . THR A 1 84 ? -5.358 6.006 3.927 1.00 94.75 84 THR A O 1
ATOM 678 N N . LEU A 1 85 ? -4.973 3.900 4.603 1.00 94.38 85 LEU A N 1
ATOM 679 C CA . LEU A 1 85 ? -3.578 4.064 5.008 1.00 94.38 85 LEU A CA 1
ATOM 680 C C . LEU A 1 85 ? -2.670 3.458 3.938 1.00 94.38 85 LEU A C 1
ATOM 682 O O . LEU A 1 85 ? -2.709 2.255 3.712 1.00 94.38 85 LEU A O 1
ATOM 686 N N . ASN A 1 86 ? -1.847 4.281 3.285 1.00 94.69 86 ASN A N 1
ATOM 687 C CA . ASN A 1 86 ? -0.957 3.839 2.210 1.00 94.69 86 ASN A CA 1
ATOM 688 C C . ASN A 1 86 ? 0.499 3.841 2.685 1.00 94.69 86 ASN A C 1
ATOM 690 O O . ASN A 1 86 ? 1.109 4.905 2.840 1.00 94.69 86 ASN A O 1
ATOM 694 N N . VAL A 1 87 ? 1.065 2.651 2.872 1.00 93.69 87 VAL A N 1
ATOM 695 C CA . VAL A 1 87 ? 2.452 2.442 3.296 1.00 93.69 87 VAL A CA 1
ATOM 696 C C . VAL A 1 87 ? 3.296 2.064 2.085 1.00 93.69 87 VAL A C 1
ATOM 698 O O . VAL A 1 87 ? 3.169 0.968 1.542 1.00 93.69 87 VAL A O 1
ATOM 701 N N . LYS A 1 88 ? 4.151 2.989 1.639 1.00 92.31 88 LYS A N 1
ATOM 702 C CA . LYS A 1 88 ? 5.010 2.814 0.459 1.00 92.31 88 LYS A CA 1
ATOM 703 C C . LYS A 1 88 ? 6.409 2.377 0.871 1.00 92.31 88 LYS A C 1
ATOM 705 O O . LYS A 1 88 ? 7.145 3.156 1.469 1.00 92.31 88 LYS A O 1
ATOM 710 N N . MET A 1 89 ? 6.800 1.177 0.465 1.00 89.75 89 MET A N 1
ATOM 711 C CA . MET A 1 89 ? 8.117 0.601 0.717 1.00 89.75 89 MET A CA 1
ATOM 712 C C . MET A 1 89 ? 8.879 0.484 -0.604 1.00 89.75 89 MET A C 1
ATOM 714 O O . MET A 1 89 ? 8.434 -0.167 -1.550 1.00 89.75 89 MET A O 1
ATOM 718 N N . ARG A 1 90 ? 10.032 1.154 -0.688 1.00 84.75 90 ARG A N 1
ATOM 719 C CA . ARG A 1 90 ? 10.887 1.188 -1.884 1.00 84.75 90 ARG A CA 1
ATOM 720 C C . ARG A 1 90 ? 12.221 0.509 -1.613 1.00 84.75 90 ARG A C 1
ATOM 722 O O . ARG A 1 90 ? 12.702 0.512 -0.486 1.00 84.75 90 ARG A O 1
ATOM 729 N N . GLY A 1 91 ? 12.860 0.043 -2.685 1.00 76.50 91 GLY A N 1
ATOM 730 C CA . GLY A 1 91 ? 14.268 -0.364 -2.653 1.00 76.50 91 GLY A CA 1
ATOM 731 C C . GLY A 1 91 ? 14.508 -1.867 -2.719 1.00 76.50 91 GLY A C 1
ATOM 732 O O . GLY A 1 91 ? 15.650 -2.289 -2.574 1.00 76.50 91 GLY A O 1
ATOM 733 N N . PHE A 1 92 ? 13.478 -2.673 -2.978 1.00 81.50 92 PHE A N 1
ATOM 734 C CA . PHE A 1 92 ? 13.691 -4.083 -3.269 1.00 81.50 92 PHE A CA 1
ATOM 735 C C . PHE A 1 92 ? 14.168 -4.261 -4.712 1.00 81.50 92 PHE A C 1
ATOM 737 O O . PHE A 1 92 ? 13.596 -3.686 -5.638 1.00 81.50 92 PHE A O 1
ATOM 744 N N . ILE A 1 93 ? 15.228 -5.042 -4.901 1.00 80.56 93 ILE A N 1
ATOM 745 C CA . ILE A 1 93 ? 15.739 -5.420 -6.219 1.00 80.56 93 ILE A CA 1
ATOM 746 C C . ILE A 1 93 ? 15.650 -6.938 -6.309 1.00 80.56 93 ILE A C 1
ATOM 748 O O . ILE A 1 93 ? 16.295 -7.646 -5.533 1.00 80.56 93 ILE A O 1
ATOM 752 N N . GLU A 1 94 ? 14.855 -7.421 -7.260 1.00 78.62 94 GLU A N 1
ATOM 753 C CA . GLU A 1 94 ? 14.657 -8.851 -7.490 1.00 78.62 94 GLU A CA 1
ATOM 754 C C . GLU A 1 94 ? 15.963 -9.484 -7.999 1.00 78.62 94 GLU A C 1
ATOM 756 O O . GLU A 1 94 ? 16.496 -9.096 -9.049 1.00 78.62 94 GLU A O 1
ATOM 761 N N . LYS A 1 95 ? 16.498 -10.458 -7.251 1.00 76.88 95 LYS A N 1
ATOM 762 C CA . LYS A 1 95 ? 17.725 -11.174 -7.624 1.00 76.88 95 LYS A CA 1
ATOM 763 C C . LYS A 1 95 ? 17.414 -12.237 -8.676 1.00 76.88 95 LYS A C 1
ATOM 765 O O . LYS A 1 95 ? 16.418 -12.939 -8.596 1.00 76.88 95 LYS A O 1
ATOM 770 N N . GLU A 1 96 ? 18.320 -12.410 -9.632 1.00 71.81 96 GLU A N 1
ATOM 771 C CA . GLU A 1 96 ? 18.140 -13.333 -10.762 1.00 71.81 96 GLU A CA 1
ATOM 772 C C . GLU A 1 96 ? 17.999 -14.807 -10.340 1.00 71.81 96 GLU A C 1
ATOM 774 O O . GLU A 1 96 ? 17.177 -15.538 -10.899 1.00 71.81 96 GLU A O 1
ATOM 779 N N . ASN A 1 97 ? 18.747 -15.212 -9.307 1.00 73.25 97 ASN A N 1
ATOM 780 C CA . ASN A 1 97 ? 18.843 -16.608 -8.870 1.00 73.25 97 ASN A CA 1
ATOM 781 C C . ASN A 1 97 ? 17.755 -17.037 -7.875 1.00 73.25 97 ASN A C 1
ATOM 783 O O . ASN A 1 97 ? 17.604 -18.231 -7.636 1.00 73.25 97 ASN A O 1
ATOM 787 N N . VAL A 1 98 ? 17.026 -16.101 -7.256 1.00 78.75 98 VAL A N 1
ATOM 788 C CA . VAL A 1 98 ? 16.039 -16.423 -6.213 1.00 78.75 98 VAL A CA 1
ATOM 789 C C . VAL A 1 98 ? 14.764 -15.626 -6.474 1.00 78.75 98 VAL A C 1
ATOM 791 O O . VAL A 1 98 ? 14.702 -14.481 -6.034 1.00 78.75 98 VAL A O 1
ATOM 794 N N . PRO A 1 99 ? 13.769 -16.210 -7.172 1.00 81.12 99 PRO A N 1
ATOM 795 C CA . PRO A 1 99 ? 12.521 -15.522 -7.455 1.00 81.12 99 PRO A CA 1
ATOM 796 C C . PRO A 1 99 ? 11.679 -15.346 -6.183 1.00 81.12 99 PRO A C 1
ATOM 798 O O . PRO A 1 99 ? 11.535 -16.278 -5.379 1.00 81.12 99 PRO A O 1
ATOM 801 N N . THR A 1 100 ? 11.077 -14.170 -6.036 1.00 84.31 100 THR A N 1
ATOM 802 C CA . THR A 1 100 ? 10.013 -13.899 -5.070 1.00 84.31 100 THR A CA 1
ATOM 803 C C . THR A 1 100 ? 8.744 -14.630 -5.497 1.00 84.31 100 THR A C 1
ATOM 805 O O . THR A 1 100 ? 8.266 -14.476 -6.619 1.00 84.31 100 THR A O 1
ATOM 808 N N . SER A 1 101 ? 8.191 -15.424 -4.584 1.00 84.94 101 SER A N 1
ATOM 809 C CA . SER A 1 101 ? 6.959 -16.192 -4.798 1.00 84.94 101 SER A CA 1
ATOM 810 C C . SER A 1 101 ? 5.753 -15.580 -4.091 1.00 84.94 101 SER A C 1
ATOM 812 O O . SER A 1 101 ? 4.652 -15.584 -4.630 1.00 84.94 101 SER A O 1
ATOM 814 N N . CYS A 1 102 ? 5.959 -15.049 -2.886 1.00 87.56 102 CYS A N 1
ATOM 815 C CA . CYS A 1 102 ? 4.894 -14.565 -2.024 1.00 87.56 102 CYS A CA 1
ATOM 816 C C . CYS A 1 102 ? 5.384 -13.366 -1.212 1.00 87.56 102 CYS A C 1
ATOM 818 O O . CYS A 1 102 ? 6.560 -13.277 -0.849 1.00 87.56 102 CYS A O 1
ATOM 820 N N . LEU A 1 103 ? 4.466 -12.450 -0.923 1.00 91.25 103 LEU A N 1
ATOM 821 C CA . LEU A 1 103 ? 4.683 -11.328 -0.024 1.00 91.25 103 LEU A CA 1
ATOM 822 C C . LEU A 1 103 ? 3.868 -11.573 1.238 1.00 91.25 103 LEU A C 1
ATOM 824 O O . LEU A 1 103 ? 2.647 -11.702 1.182 1.00 91.25 103 LEU A O 1
ATOM 828 N N . ARG A 1 104 ? 4.542 -11.624 2.384 1.00 93.69 104 ARG A N 1
ATOM 829 C CA . ARG A 1 104 ? 3.889 -11.728 3.686 1.00 93.69 104 ARG A CA 1
ATOM 830 C C . ARG A 1 104 ? 3.852 -10.352 4.329 1.00 93.69 104 ARG A C 1
ATOM 832 O O . ARG A 1 104 ? 4.893 -9.818 4.704 1.00 93.69 104 ARG A O 1
ATOM 839 N N . VAL A 1 105 ? 2.653 -9.803 4.471 1.00 94.75 105 VAL A N 1
ATOM 840 C CA . VAL A 1 105 ? 2.416 -8.567 5.220 1.00 94.75 105 VAL A CA 1
ATOM 841 C C . VAL A 1 105 ? 2.081 -8.931 6.662 1.00 94.75 105 VAL A C 1
ATOM 843 O O . VAL A 1 105 ? 1.272 -9.820 6.915 1.00 94.75 105 VAL A O 1
ATOM 846 N N . THR A 1 106 ? 2.720 -8.273 7.619 1.00 93.88 106 THR A N 1
ATOM 847 C CA . THR A 1 106 ? 2.496 -8.481 9.050 1.00 93.88 106 THR A CA 1
ATOM 848 C C . THR A 1 106 ? 2.329 -7.127 9.719 1.00 93.88 106 THR A C 1
ATOM 850 O O . THR A 1 106 ? 3.182 -6.251 9.581 1.00 93.88 106 THR A O 1
ATOM 853 N N . LEU A 1 107 ? 1.218 -6.957 10.430 1.00 93.06 107 LEU A N 1
ATOM 854 C CA . LEU A 1 107 ? 0.997 -5.806 11.295 1.00 93.06 107 LEU A CA 1
ATOM 855 C C . LEU A 1 107 ? 1.582 -6.136 12.664 1.00 93.06 107 LEU A C 1
ATOM 857 O O . LEU A 1 107 ? 1.195 -7.116 13.295 1.00 93.06 107 LEU A O 1
ATOM 861 N N . GLU A 1 108 ? 2.552 -5.343 13.087 1.00 90.50 108 GLU A N 1
ATOM 862 C CA . GLU A 1 108 ? 3.257 -5.513 14.345 1.00 90.50 108 GLU A CA 1
ATOM 863 C C . GLU A 1 108 ? 2.839 -4.428 15.329 1.00 90.50 108 GLU A C 1
ATOM 865 O O . GLU A 1 108 ? 2.813 -3.235 15.010 1.00 90.50 108 GLU A O 1
ATOM 870 N N . GLN A 1 109 ? 2.533 -4.867 16.545 1.00 86.06 109 GLN A N 1
ATOM 871 C CA . GLN A 1 109 ? 2.222 -3.985 17.658 1.00 86.06 109 GLN A CA 1
ATOM 872 C C . GLN A 1 109 ? 3.472 -3.252 18.158 1.00 86.06 109 GLN A C 1
ATOM 874 O O . GLN A 1 109 ? 4.597 -3.760 18.088 1.00 86.06 109 GLN A O 1
ATOM 879 N N . ARG A 1 110 ? 3.269 -2.059 18.724 1.00 79.06 110 ARG A N 1
ATOM 880 C CA . ARG A 1 110 ? 4.311 -1.344 19.469 1.00 79.06 110 ARG A CA 1
ATOM 881 C C . ARG A 1 110 ? 4.662 -2.130 20.738 1.00 79.06 110 ARG A C 1
ATOM 883 O O . ARG A 1 110 ? 3.776 -2.698 21.372 1.00 79.06 110 ARG A O 1
ATOM 890 N N . ALA A 1 111 ? 5.936 -2.117 21.138 1.00 71.00 111 ALA A N 1
ATOM 891 C CA . ALA A 1 111 ? 6.442 -2.863 22.300 1.00 71.00 111 ALA A CA 1
ATOM 892 C C . ALA A 1 111 ? 5.741 -2.534 23.640 1.00 71.00 111 ALA A C 1
ATOM 894 O O . ALA A 1 111 ? 5.862 -3.293 24.593 1.00 71.00 111 ALA A O 1
ATOM 895 N N . GLU A 1 112 ? 5.006 -1.422 23.710 1.00 73.62 112 GLU A N 1
ATOM 896 C CA . GLU A 1 112 ? 4.228 -0.993 24.881 1.00 73.62 112 GLU A CA 1
ATOM 897 C C . GLU A 1 112 ? 2.945 -1.819 25.102 1.00 73.62 112 GLU A C 1
ATOM 899 O O . GLU A 1 112 ? 2.438 -1.872 26.222 1.00 73.62 112 GLU A O 1
ATOM 904 N N . TYR A 1 113 ? 2.409 -2.474 24.066 1.00 74.50 113 TYR A N 1
ATOM 905 C CA . TYR A 1 113 ? 1.158 -3.229 24.162 1.00 74.50 113 TYR A CA 1
ATOM 906 C C . TYR A 1 113 ? 1.386 -4.699 24.549 1.00 74.50 113 TYR A C 1
ATOM 908 O O . TYR A 1 113 ? 2.355 -5.335 24.129 1.00 74.50 113 TYR A O 1
ATOM 916 N N . ARG A 1 114 ? 0.451 -5.266 25.330 1.00 73.88 114 ARG A N 1
ATOM 917 C CA . ARG A 1 114 ? 0.406 -6.706 25.652 1.00 73.88 114 ARG A CA 1
ATOM 918 C C . ARG A 1 114 ? 0.190 -7.537 24.384 1.00 73.88 114 ARG A C 1
ATOM 920 O O . ARG A 1 114 ? -0.322 -7.030 23.390 1.00 73.88 114 ARG A O 1
ATOM 927 N N . SER A 1 115 ? 0.576 -8.811 24.406 1.00 68.06 115 SER A N 1
ATOM 928 C CA . SER A 1 115 ? 0.396 -9.736 23.279 1.00 68.06 115 SER A CA 1
ATOM 929 C C . SER A 1 115 ? -1.066 -9.761 22.813 1.00 68.06 115 SER A C 1
ATOM 931 O O . SER A 1 115 ? -1.940 -10.167 23.575 1.00 68.06 115 SER A O 1
ATOM 933 N N . GLY A 1 116 ? -1.325 -9.304 21.583 1.00 68.50 116 GLY A N 1
ATOM 934 C CA . GLY A 1 116 ? -2.667 -9.261 20.986 1.00 68.50 116 GLY A CA 1
ATOM 935 C C . GLY A 1 116 ? -3.381 -7.905 21.060 1.00 68.50 116 GLY A C 1
ATOM 936 O O . GLY A 1 116 ? -4.507 -7.801 20.586 1.00 68.50 116 GLY A O 1
ATOM 937 N N . ALA A 1 117 ? -2.747 -6.866 21.612 1.00 75.56 117 ALA A N 1
ATOM 938 C CA . ALA A 1 117 ? -3.249 -5.491 21.600 1.00 75.56 117 ALA A CA 1
ATOM 939 C C . ALA A 1 117 ? -2.323 -4.572 20.780 1.00 75.56 117 ALA A C 1
ATOM 941 O O . ALA A 1 117 ? -1.142 -4.863 20.613 1.00 75.56 117 ALA A O 1
ATOM 942 N N . GLY A 1 118 ? -2.838 -3.443 20.282 1.00 82.44 118 GLY A N 1
ATOM 943 C CA . GLY A 1 118 ? -2.027 -2.466 19.541 1.00 82.44 118 GLY A CA 1
ATOM 944 C C . GLY A 1 118 ? -1.868 -2.774 18.047 1.00 82.44 118 GLY A C 1
ATOM 945 O O . GLY A 1 118 ? -0.903 -2.324 17.430 1.00 82.44 118 GLY A O 1
ATOM 946 N N . ILE A 1 119 ? -2.804 -3.534 17.470 1.00 89.31 119 ILE A N 1
ATOM 947 C CA . ILE A 1 119 ? -2.951 -3.744 16.023 1.00 89.31 119 ILE A CA 1
ATOM 948 C C . ILE A 1 119 ? -4.250 -3.050 15.593 1.00 89.31 119 ILE A C 1
ATOM 950 O O . ILE A 1 119 ? -5.257 -3.249 16.267 1.00 89.31 119 ILE A O 1
ATOM 954 N N . PRO A 1 120 ? -4.265 -2.248 14.515 1.00 92.38 120 PRO A N 1
ATOM 955 C CA . PRO A 1 120 ? -5.482 -1.569 14.081 1.00 92.38 120 PRO A CA 1
ATOM 956 C C . PRO A 1 120 ? -6.542 -2.563 13.595 1.00 92.38 120 PRO A C 1
ATOM 958 O O . PRO A 1 120 ? -6.223 -3.579 12.977 1.00 92.38 120 PRO A O 1
ATOM 961 N N . GLU A 1 121 ? -7.809 -2.227 13.808 1.00 93.12 121 GLU A N 1
ATOM 962 C CA . GLU A 1 121 ? -8.935 -2.840 13.111 1.00 93.12 121 GLU A CA 1
ATOM 963 C C . GLU A 1 121 ? -8.843 -2.473 11.628 1.00 93.12 121 GLU A C 1
ATOM 965 O O . GLU A 1 121 ? -8.646 -1.305 11.275 1.00 93.12 121 GLU A O 1
ATOM 970 N N . VAL A 1 122 ? -8.979 -3.469 10.757 1.00 94.06 122 VAL A N 1
ATOM 971 C CA . VAL A 1 122 ? -8.864 -3.328 9.302 1.00 94.06 122 VAL A CA 1
ATOM 972 C C . VAL A 1 122 ? -10.083 -3.988 8.669 1.00 94.06 122 VAL A C 1
ATOM 974 O O . VAL A 1 122 ? -10.409 -5.124 9.001 1.00 94.06 122 VAL A O 1
ATOM 977 N N . TYR A 1 123 ? -10.752 -3.283 7.763 1.00 94.38 123 TYR A N 1
ATOM 978 C CA . TYR A 1 123 ? -11.832 -3.842 6.949 1.00 94.38 123 TYR A CA 1
ATOM 979 C C . TYR A 1 123 ? -11.303 -4.527 5.704 1.00 94.38 123 TYR A C 1
ATOM 981 O O . TYR A 1 123 ? -11.790 -5.589 5.333 1.00 94.38 123 TYR A O 1
ATOM 989 N N . ASP A 1 124 ? -10.312 -3.912 5.066 1.00 95.31 124 ASP A N 1
ATOM 990 C CA . ASP A 1 124 ? -9.747 -4.436 3.835 1.00 95.31 124 ASP A CA 1
ATOM 991 C C . ASP A 1 124 ? -8.266 -4.087 3.709 1.00 95.31 124 ASP A C 1
ATOM 993 O O . ASP A 1 124 ? -7.790 -3.089 4.260 1.00 95.31 124 ASP A O 1
ATOM 997 N N . ALA A 1 125 ? -7.529 -4.912 2.981 1.00 95.31 125 ALA A N 1
ATOM 998 C CA . ALA A 1 125 ? -6.110 -4.736 2.753 1.00 95.31 125 ALA A CA 1
ATOM 999 C C . ALA A 1 125 ? -5.761 -5.082 1.309 1.00 95.31 125 ALA A C 1
ATOM 1001 O O . ALA A 1 125 ? -5.975 -6.195 0.837 1.00 95.31 125 ALA A O 1
ATOM 1002 N N . TYR A 1 126 ? -5.127 -4.132 0.637 1.00 94.94 126 TYR A N 1
ATOM 1003 C CA . TYR A 1 126 ? -4.651 -4.288 -0.725 1.00 94.94 126 TYR A CA 1
ATOM 1004 C C . TYR A 1 126 ? -3.137 -4.169 -0.752 1.00 94.94 126 TYR A C 1
ATOM 1006 O O . TYR A 1 126 ? -2.537 -3.363 -0.037 1.00 94.94 126 TYR A O 1
ATOM 1014 N N . LEU A 1 127 ? -2.512 -4.960 -1.613 1.00 93.06 127 LEU A N 1
ATOM 1015 C CA . LEU A 1 127 ? -1.091 -4.861 -1.886 1.00 93.06 127 LEU A CA 1
ATOM 1016 C C . LEU A 1 127 ? -0.905 -4.567 -3.366 1.00 93.06 127 LEU A C 1
ATOM 1018 O O . LEU A 1 127 ? -1.328 -5.337 -4.224 1.00 93.06 127 LEU A O 1
ATOM 1022 N N . VAL A 1 128 ? -0.254 -3.446 -3.652 1.00 92.19 128 VAL A N 1
ATOM 1023 C CA . VAL A 1 128 ? 0.064 -3.022 -5.011 1.00 92.19 128 VAL A CA 1
ATOM 1024 C C . VAL A 1 128 ? 1.562 -3.169 -5.219 1.00 92.19 128 VAL A C 1
ATOM 1026 O O . VAL A 1 128 ? 2.368 -2.571 -4.500 1.00 92.19 128 VAL A O 1
ATOM 1029 N N . LEU A 1 129 ? 1.923 -3.990 -6.202 1.00 88.88 129 LEU A N 1
ATOM 1030 C CA . LEU A 1 129 ? 3.299 -4.247 -6.593 1.00 88.88 129 LEU A CA 1
ATOM 1031 C C . LEU A 1 129 ? 3.605 -3.503 -7.889 1.00 88.88 129 LEU A C 1
ATOM 1033 O O . LEU A 1 129 ? 3.076 -3.838 -8.945 1.00 88.88 129 LEU A O 1
ATOM 1037 N N . GLU A 1 130 ? 4.476 -2.506 -7.815 1.00 87.81 130 GLU A N 1
ATOM 1038 C CA . GLU A 1 130 ? 4.876 -1.710 -8.969 1.00 87.81 130 GLU A CA 1
ATOM 1039 C C . GLU A 1 130 ? 6.339 -1.996 -9.305 1.00 87.81 130 GLU A C 1
ATOM 1041 O O . GLU A 1 130 ? 7.237 -1.799 -8.485 1.00 87.81 130 GLU A O 1
ATOM 1046 N N . SER A 1 131 ? 6.612 -2.438 -10.532 1.00 83.56 131 SER A N 1
ATOM 1047 C CA . SER A 1 131 ? 7.982 -2.480 -11.038 1.00 83.56 131 SER A CA 1
ATOM 1048 C C . SER A 1 131 ? 8.408 -1.068 -11.444 1.00 83.56 131 SER A C 1
ATOM 1050 O O . SER A 1 131 ? 7.878 -0.502 -12.405 1.00 83.56 131 SER A O 1
ATOM 1052 N N . GLU A 1 132 ? 9.390 -0.491 -10.755 1.00 76.25 132 GLU A N 1
ATOM 1053 C CA . GLU A 1 132 ? 10.030 0.731 -11.220 1.00 76.25 132 GLU A CA 1
ATOM 1054 C C . GLU A 1 132 ? 10.816 0.408 -12.499 1.00 76.25 132 GLU A C 1
ATOM 1056 O O . GLU A 1 132 ? 11.773 -0.373 -12.490 1.00 76.25 132 GLU A O 1
ATOM 1061 N N . LEU A 1 133 ? 10.429 1.030 -13.620 1.00 69.00 133 LEU A N 1
ATOM 1062 C CA . LEU A 1 133 ? 11.237 0.963 -14.834 1.00 69.00 133 LEU A CA 1
ATOM 1063 C C . LEU A 1 133 ? 12.640 1.511 -14.535 1.00 69.00 133 LEU A C 1
ATOM 1065 O O . LEU A 1 133 ? 12.752 2.542 -13.856 1.00 69.00 133 LEU A O 1
ATOM 1069 N N . PRO A 1 134 ? 13.703 0.879 -15.070 1.00 71.69 134 PRO A N 1
ATOM 1070 C CA . PRO A 1 134 ? 15.059 1.371 -14.894 1.00 71.69 134 PRO A CA 1
ATOM 1071 C C . PRO A 1 134 ? 15.134 2.832 -15.339 1.00 71.69 134 PRO A C 1
ATOM 1073 O O . PRO A 1 134 ? 14.525 3.223 -16.338 1.00 71.69 134 PRO A O 1
ATOM 1076 N N . PHE A 1 135 ? 15.876 3.638 -14.583 1.00 68.69 135 PHE A N 1
ATOM 1077 C CA . PHE A 1 135 ? 15.952 5.093 -14.733 1.00 68.69 135 PHE A CA 1
ATOM 1078 C C . PHE A 1 135 ? 16.153 5.543 -16.191 1.00 68.69 135 PHE A C 1
ATOM 1080 O O . PHE A 1 135 ? 15.463 6.445 -16.661 1.00 68.69 135 PHE A O 1
ATOM 1087 N N . LEU A 1 136 ? 17.004 4.836 -16.944 1.00 72.00 136 LEU A N 1
ATOM 1088 C CA . LEU A 1 136 ? 17.245 5.098 -18.365 1.00 72.00 136 LEU A CA 1
ATOM 1089 C C . LEU A 1 136 ? 16.007 4.877 -19.241 1.00 72.00 136 LEU A C 1
ATOM 1091 O O . LEU A 1 136 ? 15.721 5.715 -20.087 1.00 72.00 136 LEU A O 1
ATOM 1095 N N . LYS A 1 137 ? 15.226 3.809 -19.022 1.00 78.62 137 LYS A N 1
ATOM 1096 C CA . LYS A 1 137 ? 13.967 3.602 -19.763 1.00 78.62 137 LYS A CA 1
ATOM 1097 C C . LYS A 1 137 ? 12.969 4.719 -19.469 1.00 78.62 137 LYS A C 1
ATOM 1099 O O . LYS A 1 137 ? 12.296 5.176 -20.384 1.00 78.62 137 LYS A O 1
ATOM 1104 N N . ARG A 1 138 ? 12.899 5.190 -18.217 1.00 80.50 138 ARG A N 1
ATOM 1105 C CA . ARG A 1 138 ? 12.047 6.330 -17.844 1.00 80.50 138 ARG A CA 1
ATOM 1106 C C . ARG A 1 138 ? 12.482 7.606 -18.564 1.00 80.50 138 ARG A C 1
ATOM 1108 O O . ARG A 1 138 ? 11.628 8.299 -19.103 1.00 80.50 138 ARG A O 1
ATOM 1115 N N . ILE A 1 139 ? 13.783 7.896 -18.608 1.00 83.94 139 ILE A N 1
ATOM 1116 C CA . ILE A 1 139 ? 14.317 9.051 -19.343 1.00 83.94 139 ILE A CA 1
ATOM 1117 C C . ILE A 1 139 ? 14.026 8.916 -20.835 1.00 83.94 139 ILE A C 1
ATOM 1119 O O . ILE A 1 139 ? 13.407 9.802 -21.404 1.00 83.94 139 ILE A O 1
ATOM 1123 N N . ILE A 1 140 ? 14.390 7.800 -21.466 1.00 85.19 140 ILE A N 1
ATOM 1124 C CA . ILE A 1 140 ? 14.154 7.586 -22.901 1.00 85.19 140 ILE A CA 1
ATOM 1125 C C . ILE A 1 140 ? 12.668 7.753 -23.236 1.00 85.19 140 ILE A C 1
ATOM 1127 O O . ILE A 1 140 ? 12.330 8.388 -24.229 1.00 85.19 140 ILE A O 1
ATOM 1131 N N . TRP A 1 141 ? 11.775 7.247 -22.383 1.00 82.88 141 TRP A N 1
ATOM 1132 C CA . TRP A 1 141 ? 10.337 7.398 -22.574 1.00 82.88 141 TRP A CA 1
ATOM 1133 C C . TRP A 1 141 ? 9.874 8.857 -22.518 1.00 82.88 141 TRP A C 1
ATOM 1135 O O . TRP A 1 141 ? 9.124 9.298 -23.387 1.00 82.88 141 TRP A O 1
ATOM 1145 N N . GLN A 1 142 ? 10.347 9.621 -21.531 1.00 84.31 142 GLN A N 1
ATOM 1146 C CA . GLN A 1 142 ? 10.026 11.046 -21.397 1.00 84.31 142 GLN A CA 1
ATOM 1147 C C . GLN A 1 142 ? 10.611 11.873 -22.555 1.00 84.31 142 GLN A C 1
ATOM 1149 O O . GLN A 1 142 ? 9.980 12.808 -23.038 1.00 84.31 142 GLN A O 1
ATOM 1154 N N . TRP A 1 143 ? 11.792 11.496 -23.050 1.00 89.50 143 TRP A N 1
ATOM 1155 C CA . TRP A 1 143 ? 12.534 12.223 -24.082 1.00 89.50 143 TRP A CA 1
ATOM 1156 C C . TRP A 1 143 ? 12.284 11.702 -25.500 1.00 89.50 143 TRP A C 1
ATOM 1158 O O . TRP A 1 143 ? 12.931 12.166 -26.437 1.00 89.50 143 TRP A O 1
ATOM 1168 N N . LYS A 1 144 ? 11.343 10.768 -25.693 1.00 90.94 144 LYS A N 1
ATOM 1169 C CA . LYS A 1 144 ? 11.136 10.091 -26.983 1.00 90.94 144 LYS A CA 1
ATOM 1170 C C . LYS A 1 144 ? 10.884 11.060 -28.140 1.00 90.94 144 LYS A C 1
ATOM 1172 O O . LYS A 1 144 ? 11.401 10.848 -29.230 1.00 90.94 144 LYS A O 1
ATOM 1177 N N . MET A 1 145 ? 10.149 12.146 -27.887 1.00 87.50 145 MET A N 1
ATOM 1178 C CA . MET A 1 145 ? 9.877 13.167 -28.903 1.00 87.50 145 MET A CA 1
ATOM 1179 C C . MET A 1 145 ? 11.114 14.011 -29.206 1.00 87.50 145 MET A C 1
ATOM 1181 O O . MET A 1 145 ? 11.429 14.230 -30.370 1.00 87.50 145 MET A O 1
ATOM 1185 N N . SER A 1 146 ? 11.859 14.430 -28.182 1.00 92.69 146 SER A N 1
ATOM 1186 C CA . SER A 1 146 ? 13.096 15.189 -28.372 1.00 92.69 146 SER A CA 1
ATOM 1187 C C . SER A 1 146 ? 14.139 14.363 -29.121 1.00 92.69 146 SER A C 1
ATOM 1189 O O . SER A 1 146 ? 14.712 14.849 -30.087 1.00 92.69 146 SER A O 1
ATOM 1191 N N . ILE A 1 147 ? 14.342 13.099 -28.737 1.00 91.06 147 ILE A N 1
ATOM 1192 C CA . ILE A 1 147 ? 15.266 12.180 -29.419 1.00 91.06 147 ILE A CA 1
ATOM 1193 C C . ILE A 1 147 ? 14.866 12.022 -30.889 1.00 91.06 147 ILE A C 1
ATOM 1195 O O . ILE A 1 147 ? 15.725 12.114 -31.759 1.00 91.06 147 ILE A O 1
ATOM 1199 N N . PHE A 1 148 ? 13.572 11.852 -31.176 1.00 92.38 148 PHE A N 1
ATOM 1200 C CA . PHE A 1 148 ? 13.076 11.767 -32.547 1.00 92.38 148 PHE A CA 1
ATOM 1201 C C . PHE A 1 148 ? 13.397 13.033 -33.356 1.00 92.38 148 PHE A C 1
ATOM 1203 O O . PHE A 1 148 ? 13.989 12.937 -34.428 1.00 92.38 148 PHE A O 1
ATOM 1210 N N . VAL A 1 149 ? 13.104 14.220 -32.815 1.00 95.69 149 VAL A N 1
ATOM 1211 C CA . VAL A 1 149 ? 13.412 15.500 -33.477 1.00 95.69 149 VAL A CA 1
ATOM 1212 C C . VAL A 1 149 ? 14.916 15.652 -33.721 1.00 95.69 149 VAL A C 1
ATOM 1214 O O . VAL A 1 149 ? 15.326 15.971 -34.836 1.00 95.69 149 VAL A O 1
ATOM 1217 N N . TRP A 1 150 ? 15.753 15.361 -32.726 1.00 95.69 150 TRP A N 1
ATOM 1218 C CA . TRP A 1 150 ? 17.210 15.438 -32.862 1.00 95.69 150 TRP A CA 1
ATOM 1219 C C . TRP A 1 150 ? 17.753 14.477 -33.924 1.00 95.69 150 TRP A C 1
ATOM 1221 O O . TRP A 1 150 ? 18.584 14.882 -34.734 1.00 95.69 150 TRP A O 1
ATOM 1231 N N . ILE A 1 151 ? 17.251 13.239 -33.977 1.00 94.88 151 ILE A N 1
ATOM 1232 C CA . ILE A 1 151 ? 17.635 12.266 -35.010 1.00 94.88 151 ILE A CA 1
ATOM 1233 C C . ILE A 1 151 ? 17.251 12.785 -36.400 1.00 94.88 151 ILE A C 1
ATOM 1235 O O . ILE A 1 151 ? 18.086 12.765 -37.303 1.00 94.88 151 ILE A O 1
ATOM 1239 N N . THR A 1 152 ? 16.029 13.303 -36.571 1.00 95.94 152 THR A N 1
ATOM 1240 C CA . THR A 1 152 ? 15.593 13.860 -37.865 1.00 95.94 152 THR A CA 1
ATOM 1241 C C . THR A 1 152 ? 16.419 15.075 -38.288 1.00 95.94 152 THR A C 1
ATOM 1243 O O . THR A 1 152 ? 16.775 15.188 -39.457 1.00 95.94 152 THR A O 1
ATOM 1246 N N . MET A 1 153 ? 16.794 15.946 -37.346 1.00 95.62 153 MET A N 1
ATOM 1247 C CA . MET A 1 153 ? 17.625 17.120 -37.620 1.00 95.62 153 MET A CA 1
ATOM 1248 C C . MET A 1 153 ? 19.044 16.738 -38.046 1.00 95.62 153 MET A C 1
ATOM 1250 O O . MET A 1 153 ? 19.549 17.277 -39.027 1.00 95.62 153 MET A O 1
ATOM 1254 N N . VAL A 1 154 ? 19.681 15.784 -37.359 1.00 95.94 154 VAL A N 1
ATOM 1255 C CA . VAL A 1 154 ? 21.022 15.304 -37.737 1.00 95.94 154 VAL A CA 1
ATOM 1256 C C . VAL A 1 154 ? 20.991 14.610 -39.099 1.00 95.94 154 VAL A C 1
ATOM 1258 O O . VAL A 1 154 ? 21.865 14.870 -39.923 1.00 95.94 154 VAL A O 1
ATOM 1261 N N . ALA A 1 155 ? 19.973 13.785 -39.365 1.00 95.50 155 ALA A N 1
ATOM 1262 C CA . ALA A 1 155 ? 19.795 13.151 -40.669 1.00 95.50 155 ALA A CA 1
ATOM 1263 C C . ALA A 1 155 ? 19.619 14.195 -41.784 1.00 95.50 155 ALA A C 1
ATOM 1265 O O . ALA A 1 155 ? 20.290 14.117 -42.807 1.00 95.50 155 ALA A O 1
ATOM 1266 N N . PHE A 1 156 ? 18.798 15.224 -41.560 1.00 95.12 156 PHE A N 1
ATOM 1267 C CA . PHE A 1 156 ? 18.609 16.311 -42.520 1.00 95.12 156 PHE A CA 1
ATOM 1268 C C . PHE A 1 156 ? 19.907 17.084 -42.797 1.00 95.12 156 PHE A C 1
ATOM 1270 O O . PHE A 1 156 ? 20.242 17.339 -43.951 1.00 95.12 156 PHE A O 1
ATOM 1277 N N . ILE A 1 157 ? 20.677 17.422 -41.758 1.00 94.25 157 ILE A N 1
ATOM 1278 C CA . ILE A 1 157 ? 21.975 18.095 -41.916 1.00 94.25 157 ILE A CA 1
ATOM 1279 C C . ILE A 1 157 ? 22.954 17.210 -42.697 1.00 94.25 157 ILE A C 1
ATOM 1281 O O . ILE A 1 157 ? 23.667 17.710 -43.567 1.00 94.25 157 ILE A O 1
ATOM 1285 N N . PHE A 1 158 ? 22.980 15.905 -42.417 1.00 95.44 158 PHE A N 1
ATOM 1286 C CA . PHE A 1 158 ? 23.821 14.951 -43.136 1.00 95.44 158 PHE A CA 1
ATOM 1287 C C . PHE A 1 158 ? 23.465 14.886 -44.629 1.00 95.44 158 PHE A C 1
ATOM 1289 O O . PHE A 1 158 ? 24.363 14.995 -45.461 1.00 95.44 158 PHE 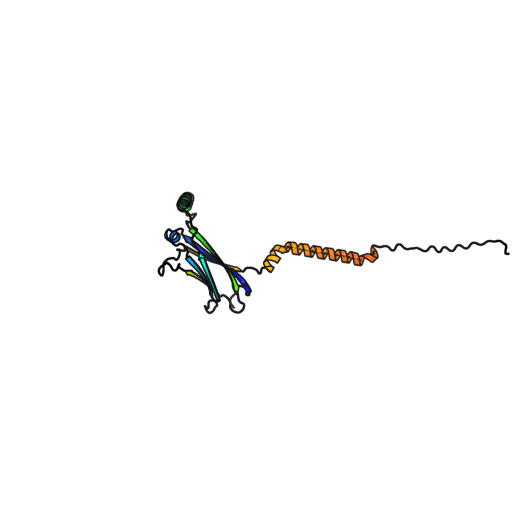A O 1
ATOM 1296 N N . GLU A 1 159 ? 22.175 14.807 -44.972 1.00 93.12 159 GLU A N 1
ATOM 1297 C CA . GLU A 1 159 ? 21.692 14.857 -46.361 1.00 93.12 159 GLU A CA 1
ATOM 1298 C C . GLU A 1 159 ? 22.094 16.166 -47.061 1.00 93.12 159 GLU A C 1
ATOM 1300 O O . GLU A 1 159 ? 22.606 16.152 -48.180 1.00 93.12 159 GLU A O 1
ATOM 1305 N N . VAL A 1 160 ? 21.955 17.315 -46.387 1.00 91.06 160 VAL A N 1
ATOM 1306 C CA . VAL A 1 160 ? 22.369 18.619 -46.938 1.00 91.06 160 VAL A CA 1
ATOM 1307 C C . VAL A 1 160 ? 23.879 18.671 -47.182 1.00 91.06 160 VAL A C 1
ATOM 1309 O O . VAL A 1 160 ? 24.313 19.143 -48.234 1.00 91.06 160 VAL A O 1
ATOM 1312 N N . ILE A 1 161 ? 24.699 18.174 -46.251 1.00 90.38 161 ILE A N 1
ATOM 1313 C CA . ILE A 1 161 ? 26.159 18.099 -46.425 1.00 90.38 161 ILE A CA 1
ATOM 1314 C C . ILE A 1 161 ? 26.510 17.165 -47.585 1.00 90.38 161 ILE A C 1
ATOM 1316 O O . ILE A 1 161 ? 27.361 17.514 -48.402 1.00 90.38 161 ILE A O 1
ATOM 1320 N N . PHE A 1 162 ? 25.852 16.010 -47.684 1.00 88.94 162 PHE A N 1
ATOM 1321 C CA . PHE A 1 162 ? 26.064 15.050 -48.761 1.00 88.94 162 PHE A CA 1
ATOM 1322 C C . PHE A 1 162 ? 25.759 15.672 -50.128 1.00 88.94 162 PHE A C 1
ATOM 1324 O O . PHE A 1 162 ? 26.617 15.656 -51.010 1.00 88.94 162 PHE A O 1
ATOM 1331 N N . VAL A 1 163 ? 24.605 16.329 -50.279 1.00 86.56 163 VA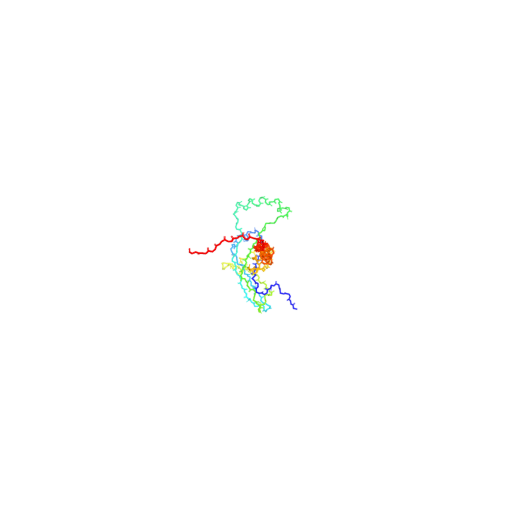L A N 1
ATOM 1332 C CA . VAL A 1 163 ? 24.250 17.069 -51.499 1.00 86.56 163 VAL A CA 1
ATOM 1333 C C . VAL A 1 163 ? 25.264 18.173 -51.784 1.00 86.56 163 VAL A C 1
ATOM 1335 O O . VAL A 1 163 ? 25.735 18.288 -52.909 1.00 86.56 163 VAL A O 1
ATOM 1338 N N . LEU A 1 164 ? 25.669 18.964 -50.789 1.00 81.50 164 LEU A N 1
ATOM 1339 C CA . LEU A 1 164 ? 26.667 20.013 -50.999 1.00 81.50 164 LEU A CA 1
ATOM 1340 C C . LEU A 1 164 ? 28.003 19.440 -51.477 1.00 81.50 164 LEU A C 1
ATOM 1342 O O . LEU A 1 164 ? 28.575 19.990 -52.411 1.00 81.50 164 LEU A O 1
ATOM 1346 N N . LEU A 1 165 ? 28.495 18.347 -50.890 1.00 80.62 165 LEU A N 1
ATOM 1347 C CA . LEU A 1 165 ? 29.757 17.708 -51.278 1.00 80.62 165 LEU A CA 1
ATOM 1348 C C . LEU A 1 165 ? 29.675 17.055 -52.666 1.00 80.62 165 LEU A C 1
ATOM 1350 O O . LEU A 1 165 ? 30.579 17.251 -53.478 1.00 80.62 165 LEU A O 1
ATOM 1354 N N . CYS A 1 166 ? 28.585 16.348 -52.968 1.00 72.81 166 CYS A N 1
ATOM 1355 C CA . CYS A 1 166 ? 28.361 15.708 -54.265 1.00 72.81 166 CYS A CA 1
ATOM 1356 C C . CYS A 1 166 ? 28.055 16.718 -55.386 1.00 72.81 166 CYS A C 1
ATOM 1358 O O . CYS A 1 166 ? 28.434 16.490 -56.534 1.00 72.81 166 CYS A O 1
ATOM 1360 N N . CYS A 1 167 ? 27.424 17.854 -55.072 1.00 64.44 167 CYS A N 1
ATOM 1361 C CA . CYS A 1 167 ? 27.063 18.898 -56.034 1.00 64.44 167 CYS A CA 1
ATOM 1362 C C . CYS A 1 167 ? 28.060 20.072 -56.088 1.00 64.44 167 CYS A C 1
ATOM 1364 O O . CYS A 1 167 ? 27.927 20.925 -56.966 1.00 64.44 167 CYS A O 1
ATOM 1366 N N . ARG A 1 168 ? 29.107 20.120 -55.243 1.00 59.12 168 ARG A N 1
ATOM 1367 C CA . ARG A 1 168 ? 30.231 21.076 -55.382 1.00 59.12 168 ARG A CA 1
ATOM 1368 C C . ARG A 1 168 ? 30.836 21.147 -56.797 1.00 59.12 168 ARG A C 1
ATOM 1370 O O . ARG A 1 168 ? 31.096 22.268 -57.231 1.00 59.12 168 ARG A O 1
ATOM 1377 N N . PRO A 1 169 ? 31.040 20.045 -57.551 1.00 58.53 169 PRO A N 1
ATOM 1378 C CA . PRO A 1 169 ? 31.525 20.132 -58.933 1.00 58.53 169 PRO A CA 1
ATOM 1379 C C . PRO A 1 169 ? 30.479 20.643 -59.943 1.00 58.53 169 PRO A C 1
ATOM 1381 O O . PRO A 1 169 ? 30.845 20.941 -61.077 1.00 58.53 169 PRO A O 1
ATOM 1384 N N . ILE A 1 170 ? 29.202 20.759 -59.555 1.00 58.59 170 ILE A N 1
ATOM 1385 C CA . ILE A 1 170 ? 28.087 21.183 -60.423 1.00 58.59 170 ILE A CA 1
ATOM 1386 C C . ILE A 1 170 ? 27.685 22.647 -60.152 1.00 58.59 170 ILE A C 1
ATOM 1388 O O . ILE A 1 170 ? 27.310 23.356 -61.081 1.00 58.59 170 ILE A O 1
ATOM 1392 N N . ILE A 1 171 ? 27.803 23.129 -58.907 1.00 56.88 171 ILE A N 1
ATOM 1393 C CA . ILE A 1 171 ? 27.340 24.470 -58.491 1.00 56.88 171 ILE A CA 1
ATOM 1394 C C . ILE A 1 171 ? 28.373 25.583 -58.775 1.00 56.88 171 ILE A C 1
ATOM 1396 O O . ILE A 1 171 ? 27.996 26.744 -58.918 1.00 56.88 171 ILE A O 1
ATOM 1400 N N . LEU A 1 172 ? 29.666 25.261 -58.912 1.00 56.84 172 LEU A N 1
ATOM 1401 C CA . LEU A 1 172 ? 30.701 26.205 -59.359 1.00 56.84 172 LEU A CA 1
ATOM 1402 C C . LEU A 1 172 ? 30.975 26.002 -60.861 1.00 56.84 172 LEU A C 1
ATOM 1404 O O . LEU A 1 172 ? 31.862 25.215 -61.208 1.00 56.84 172 LEU A O 1
ATOM 1408 N N . PRO A 1 173 ? 30.273 26.694 -61.783 1.00 52.72 173 PRO A N 1
ATOM 1409 C CA . PRO A 1 173 ? 30.692 26.704 -63.172 1.00 52.72 173 PRO A CA 1
ATOM 1410 C C . PRO A 1 173 ? 32.075 27.351 -63.206 1.00 52.72 173 PRO A C 1
ATOM 1412 O O . PRO A 1 173 ? 32.241 28.517 -62.851 1.00 52.72 173 PRO A O 1
ATOM 1415 N N . ARG A 1 174 ? 33.086 26.568 -63.601 1.00 53.38 174 ARG A N 1
ATOM 1416 C CA . ARG A 1 174 ? 34.414 27.063 -63.977 1.00 53.38 174 ARG A CA 1
ATOM 1417 C C . ARG A 1 174 ? 34.240 28.382 -64.733 1.00 53.38 174 ARG A C 1
ATOM 1419 O O . ARG A 1 174 ? 33.767 28.371 -65.870 1.00 53.38 174 ARG A O 1
ATOM 1426 N N . ILE A 1 175 ? 34.673 29.495 -64.140 1.00 55.66 175 ILE A N 1
ATOM 1427 C CA . ILE A 1 175 ? 35.009 30.700 -64.896 1.00 55.66 175 ILE A CA 1
ATOM 1428 C C . ILE A 1 175 ? 36.110 30.270 -65.871 1.00 55.66 175 ILE A C 1
ATOM 1430 O O . ILE A 1 175 ? 37.275 30.060 -65.528 1.00 55.66 175 ILE A O 1
ATOM 1434 N N . ARG A 1 176 ? 35.684 29.965 -67.097 1.00 48.53 176 ARG A N 1
ATOM 1435 C CA . ARG A 1 176 ? 36.535 29.511 -68.186 1.00 48.53 176 ARG A CA 1
ATOM 1436 C C . ARG A 1 176 ? 37.330 30.727 -68.635 1.00 48.53 176 ARG A C 1
ATOM 1438 O O . ARG A 1 176 ? 36.841 31.536 -69.415 1.00 48.53 176 ARG A O 1
ATOM 1445 N N . ARG A 1 177 ? 38.563 30.845 -68.140 1.00 51.84 177 ARG A N 1
ATOM 1446 C CA . ARG A 1 177 ? 39.599 31.719 -68.700 1.00 51.84 177 ARG A CA 1
ATOM 1447 C C . ARG A 1 177 ? 39.826 31.266 -70.150 1.00 51.84 177 ARG A C 1
ATOM 1449 O O . ARG A 1 177 ? 40.554 30.310 -70.402 1.00 51.84 177 ARG A O 1
ATOM 1456 N N . ARG A 1 178 ? 39.099 31.858 -71.102 1.00 42.59 178 ARG A N 1
ATOM 1457 C CA . ARG A 1 178 ? 39.257 31.588 -72.534 1.00 42.59 178 ARG A CA 1
ATOM 1458 C C . ARG A 1 178 ? 40.399 32.469 -73.021 1.00 42.59 178 ARG A C 1
ATOM 1460 O O . ARG A 1 178 ? 40.225 33.671 -73.180 1.00 42.59 178 ARG A O 1
ATOM 1467 N N . GLY A 1 179 ? 41.575 31.866 -73.181 1.00 50.72 179 GLY A N 1
ATOM 1468 C CA . GLY A 1 179 ? 42.672 32.482 -73.912 1.00 50.72 179 GLY A CA 1
ATOM 1469 C C . GLY A 1 179 ? 42.198 32.847 -75.315 1.00 50.72 179 GLY A C 1
ATOM 1470 O O . GLY A 1 179 ? 41.705 31.988 -76.046 1.00 50.72 179 GLY A O 1
ATOM 1471 N N . ALA A 1 180 ? 42.306 34.124 -75.659 1.00 42.22 180 ALA A N 1
ATOM 1472 C CA . ALA A 1 180 ? 42.181 34.601 -77.022 1.00 42.22 180 ALA A CA 1
ATOM 1473 C C . ALA A 1 180 ? 43.590 34.637 -77.626 1.00 42.22 180 ALA A C 1
ATOM 1475 O O . ALA A 1 180 ? 44.299 35.628 -77.495 1.00 42.22 180 ALA A O 1
ATOM 1476 N N . SER A 1 181 ? 44.013 33.537 -78.253 1.00 46.12 181 SER A N 1
ATOM 1477 C CA . SER A 1 181 ? 45.008 33.607 -79.323 1.00 46.12 181 SER A CA 1
ATOM 1478 C C . SER A 1 181 ? 44.238 33.815 -80.624 1.00 46.12 181 SER A C 1
ATOM 1480 O O . SER A 1 181 ? 43.659 32.870 -81.163 1.00 46.12 181 SER A O 1
ATOM 1482 N N . VAL A 1 182 ? 44.182 35.052 -81.106 1.00 42.44 182 VAL A N 1
ATOM 1483 C CA . VAL A 1 182 ? 43.736 35.339 -82.471 1.00 42.44 182 VAL A CA 1
ATOM 1484 C C . VAL A 1 182 ? 44.967 35.772 -83.247 1.00 42.44 182 VAL A C 1
ATOM 1486 O O . VAL A 1 182 ? 45.469 36.880 -83.091 1.00 42.44 182 VAL A O 1
ATOM 1489 N N . ASN A 1 183 ? 45.465 34.837 -84.053 1.00 45.88 183 ASN A N 1
ATOM 1490 C CA . ASN A 1 183 ? 46.376 35.119 -85.146 1.00 45.88 183 ASN A CA 1
ATOM 1491 C C . ASN A 1 183 ? 45.632 35.986 -86.166 1.00 45.88 183 ASN A C 1
ATOM 1493 O O . ASN A 1 183 ? 44.570 35.606 -86.657 1.00 45.88 183 ASN A O 1
ATOM 1497 N N . SER A 1 184 ? 46.196 37.132 -86.518 1.00 42.25 184 SER A N 1
ATOM 1498 C CA . SER A 1 184 ? 45.822 37.864 -87.726 1.00 42.25 184 SER A CA 1
ATOM 1499 C C . SER A 1 184 ? 47.103 38.390 -88.349 1.00 42.25 184 SER A C 1
ATOM 1501 O O . SER A 1 184 ? 47.657 39.399 -87.928 1.00 42.25 184 SER A O 1
ATOM 1503 N N . ALA A 1 185 ? 47.606 37.631 -89.316 1.00 42.25 185 ALA A N 1
ATOM 1504 C CA . ALA A 1 185 ? 48.622 38.090 -90.240 1.00 42.25 185 ALA A CA 1
ATOM 1505 C C . ALA A 1 185 ? 47.955 39.006 -91.270 1.00 42.25 185 ALA A C 1
ATOM 1507 O O . ALA A 1 185 ? 47.039 38.569 -91.965 1.00 42.25 185 ALA A O 1
ATOM 1508 N N . THR A 1 186 ? 48.428 40.243 -91.420 1.00 40.78 186 THR A N 1
ATOM 1509 C CA . THR A 1 186 ? 48.443 40.911 -92.728 1.00 40.78 186 THR A CA 1
ATOM 1510 C C . THR A 1 186 ? 49.631 41.868 -92.808 1.00 40.78 186 THR A C 1
ATOM 1512 O O . THR A 1 186 ? 49.795 42.794 -92.022 1.00 40.78 186 THR A O 1
ATOM 1515 N N . THR A 1 187 ? 50.473 41.530 -93.769 1.00 41.53 187 THR A N 1
ATOM 1516 C CA . THR A 1 187 ? 51.692 42.129 -94.301 1.00 41.53 187 THR A CA 1
ATOM 1517 C C . THR A 1 187 ? 51.480 43.546 -94.849 1.00 41.53 187 THR A C 1
ATOM 1519 O O . THR A 1 187 ? 50.531 43.741 -95.597 1.00 41.53 187 THR A O 1
ATOM 1522 N N . GLN A 1 188 ? 52.396 44.491 -94.587 1.00 39.38 188 GLN A N 1
ATOM 1523 C CA . GLN A 1 188 ? 53.247 45.133 -95.616 1.00 39.38 188 GLN A CA 1
ATOM 1524 C C . GLN A 1 188 ? 54.073 46.320 -95.082 1.00 39.38 188 GLN A C 1
ATOM 1526 O O . GLN A 1 188 ? 53.521 47.334 -94.679 1.00 39.38 188 GLN A O 1
ATOM 1531 N N . ASN A 1 189 ? 55.399 46.142 -95.197 1.00 38.91 189 ASN A N 1
ATOM 1532 C CA . ASN A 1 189 ? 56.440 47.060 -95.697 1.00 38.91 189 ASN A CA 1
ATOM 1533 C C . ASN A 1 189 ? 56.498 48.487 -95.101 1.00 38.91 189 ASN A C 1
ATOM 1535 O O . ASN A 1 189 ? 55.551 49.249 -95.195 1.00 38.91 189 ASN A O 1
ATOM 1539 N N . ASN A 1 190 ? 57.628 48.979 -94.580 1.00 40.00 190 ASN A N 1
ATOM 1540 C CA . ASN A 1 190 ? 58.888 49.155 -95.309 1.00 40.00 190 ASN A CA 1
ATOM 1541 C C . ASN A 1 190 ? 59.991 49.721 -94.383 1.00 40.00 190 ASN A C 1
ATOM 1543 O O . ASN A 1 190 ? 59.665 50.515 -93.511 1.00 40.00 190 ASN A O 1
ATOM 1547 N N . LEU A 1 191 ? 61.251 49.344 -94.675 1.00 40.97 191 LEU A N 1
ATOM 1548 C CA . LEU A 1 191 ? 62.512 50.132 -94.664 1.00 40.97 191 LEU A CA 1
ATOM 1549 C C . LEU A 1 191 ? 62.763 51.082 -93.463 1.00 40.97 191 LEU A C 1
ATOM 1551 O O . LEU A 1 191 ? 61.978 51.974 -93.196 1.00 40.97 191 LEU A O 1
ATOM 1555 N N . GLN A 1 192 ? 63.887 51.065 -92.744 1.00 41.34 192 GLN A N 1
ATOM 1556 C CA . GLN A 1 192 ? 65.273 50.911 -93.188 1.00 41.34 192 GLN A CA 1
ATOM 1557 C C . GLN A 1 192 ? 66.180 50.797 -91.942 1.00 41.34 192 GLN A C 1
ATOM 1559 O O . GLN A 1 192 ? 65.827 51.271 -90.865 1.00 41.34 192 GLN A O 1
ATOM 1564 N N . ALA A 1 193 ? 67.322 50.132 -92.102 1.00 41.66 193 ALA A N 1
ATOM 1565 C CA . ALA A 1 193 ? 68.248 49.704 -91.053 1.00 41.66 193 ALA A CA 1
ATOM 1566 C C . ALA A 1 193 ? 69.337 50.777 -90.720 1.00 41.66 193 ALA A C 1
ATOM 1568 O O . ALA A 1 193 ? 69.093 51.954 -90.971 1.00 41.66 193 ALA A O 1
ATOM 1569 N N . PRO A 1 194 ? 70.497 50.444 -90.116 1.00 51.19 194 PRO A N 1
ATOM 1570 C CA . PRO A 1 194 ? 70.854 50.841 -88.753 1.00 51.19 194 PRO A CA 1
ATOM 1571 C C . PRO A 1 194 ? 72.111 51.734 -88.659 1.00 51.19 194 PRO A C 1
ATOM 1573 O O . PRO A 1 194 ? 72.938 51.753 -89.568 1.00 51.19 194 PRO A O 1
ATOM 1576 N N . SER A 1 195 ? 72.298 52.374 -87.503 1.00 40.53 195 SER A N 1
ATOM 1577 C CA . SER A 1 195 ? 73.601 52.629 -86.855 1.00 40.53 195 SER A CA 1
ATOM 1578 C C . SER A 1 195 ? 73.369 53.128 -85.436 1.00 40.53 195 SER A C 1
ATOM 1580 O O . SER A 1 195 ? 72.625 54.129 -85.320 1.00 40.53 195 SER A O 1
#